Protein AF-0000000082048921 (afdb_homodimer)

Radius of gyration: 22.35 Å; Cα contacts (8 Å, |Δi|>4): 466; chains: 2; bounding box: 41×72×58 Å

Structure (mmCIF, N/CA/C/O backbone):
data_AF-0000000082048921-model_v1
#
loop_
_entity.id
_entity.type
_entity.pdbx_description
1 polymer 'TRPM SLOG domain-containing protein'
#
loop_
_atom_site.group_PDB
_atom_site.id
_atom_site.type_symbol
_atom_site.label_atom_id
_atom_site.label_alt_id
_atom_site.label_comp_id
_atom_site.label_asym_id
_atom_site.label_entity_id
_atom_site.label_seq_id
_atom_site.pdbx_PDB_ins_code
_atom_site.Cartn_x
_atom_site.Cartn_y
_atom_site.Cartn_z
_atom_site.occupancy
_atom_site.B_iso_or_equiv
_atom_site.auth_seq_id
_atom_site.auth_comp_id
_atom_site.auth_asym_id
_atom_site.auth_atom_id
_atom_site.pdbx_PDB_model_num
ATOM 1 N N . HIS A 1 1 ? -10.709 -16.475 -18.603 1 27.85 1 HIS A N 1
ATOM 2 C CA . HIS A 1 1 ? -9.6 -17.406 -18.427 1 27.85 1 HIS A CA 1
ATOM 3 C C . HIS A 1 1 ? -9.987 -18.555 -17.502 1 27.85 1 HIS A C 1
ATOM 5 O O . HIS A 1 1 ? -10.555 -18.331 -16.431 1 27.85 1 HIS A O 1
ATOM 11 N N . GLU A 1 2 ? -10.249 -19.635 -18.191 1 28.28 2 GLU A N 1
ATOM 12 C CA . GLU A 1 2 ? -10.703 -20.885 -17.588 1 28.28 2 GLU A CA 1
ATOM 13 C C . GLU A 1 2 ? -9.748 -21.347 -16.491 1 28.28 2 GLU A C 1
ATOM 15 O O . GLU A 1 2 ? -8.541 -21.456 -16.716 1 28.28 2 GLU A O 1
ATOM 20 N N . ILE A 1 3 ? -10.12 -21.179 -15.314 1 39.42 3 ILE A N 1
ATOM 21 C CA . ILE A 1 3 ? -9.433 -21.5 -14.068 1 39.42 3 ILE A CA 1
ATOM 22 C C . ILE A 1 3 ? -9.098 -22.989 -14.032 1 39.42 3 ILE A C 1
ATOM 24 O O . ILE A 1 3 ? -9.961 -23.832 -14.288 1 39.42 3 ILE A O 1
ATOM 28 N N . THR A 1 4 ? -7.774 -23.299 -14.069 1 42.35 4 THR A N 1
ATOM 29 C CA . THR A 1 4 ? -6.958 -24.507 -14.016 1 42.35 4 THR A CA 1
ATOM 30 C C . THR A 1 4 ? -7.391 -25.402 -12.859 1 42.35 4 THR A C 1
ATOM 32 O O . THR A 1 4 ? -8.05 -24.943 -11.924 1 42.35 4 THR A O 1
ATOM 35 N N . GLN A 1 5 ? -6.867 -26.465 -13.008 1 37.31 5 GLN A N 1
ATOM 36 C CA . GLN A 1 5 ? -6.815 -27.644 -12.15 1 37.31 5 GLN A CA 1
ATOM 37 C C . GLN A 1 5 ? -6.202 -27.31 -10.793 1 37.31 5 GLN A C 1
ATOM 39 O O . GLN A 1 5 ? -5.141 -26.687 -10.722 1 37.31 5 GLN A O 1
ATOM 44 N N . ILE A 1 6 ? -7.02 -27.106 -9.811 1 41.87 6 ILE A N 1
ATOM 45 C CA . ILE A 1 6 ? -6.642 -26.927 -8.413 1 41.87 6 ILE A CA 1
ATOM 46 C C . ILE A 1 6 ? -6.157 -28.255 -7.836 1 41.87 6 ILE A C 1
ATOM 48 O O . ILE A 1 6 ? -6.849 -29.271 -7.934 1 41.87 6 ILE A O 1
ATOM 52 N N . ASN A 1 7 ? -4.909 -28.553 -7.671 1 43.12 7 ASN A N 1
ATOM 53 C CA . ASN A 1 7 ? -4.452 -29.666 -6.845 1 43.12 7 ASN A CA 1
ATOM 54 C C . ASN A 1 7 ? -4.43 -29.295 -5.365 1 43.12 7 ASN A C 1
ATOM 56 O O . ASN A 1 7 ? -3.567 -28.533 -4.925 1 43.12 7 ASN A O 1
ATOM 60 N N . PRO A 1 8 ? -5.535 -29.682 -4.852 1 44.46 8 PRO A N 1
ATOM 61 C CA . PRO A 1 8 ? -5.545 -29.396 -3.415 1 44.46 8 PRO A CA 1
ATOM 62 C C . PRO A 1 8 ? -4.379 -30.05 -2.676 1 44.46 8 PRO A C 1
ATOM 64 O O . PRO A 1 8 ? -3.95 -31.148 -3.04 1 44.46 8 PRO A O 1
ATOM 67 N N . ALA A 1 9 ? -3.44 -29.393 -2.292 1 42.49 9 ALA A N 1
ATOM 68 C CA . ALA A 1 9 ? -2.405 -30.036 -1.486 1 42.49 9 ALA A CA 1
ATOM 69 C C . ALA A 1 9 ? -3.021 -30.879 -0.374 1 42.49 9 ALA A C 1
ATOM 71 O O . ALA A 1 9 ? -3.836 -30.385 0.41 1 42.49 9 ALA A O 1
ATOM 72 N N . THR A 1 10 ? -3.14 -32.276 -0.737 1 34.53 10 THR A N 1
ATOM 73 C CA . THR A 1 10 ? -3.575 -33.305 0.201 1 34.53 10 THR A CA 1
ATOM 74 C C . THR A 1 10 ? -2.725 -33.276 1.468 1 34.53 10 THR A C 1
ATOM 76 O O . THR A 1 10 ? -2.569 -34.297 2.141 1 34.53 10 THR A O 1
ATOM 79 N N . ASN A 1 11 ? -1.889 -32.457 1.701 1 34.16 11 ASN A N 1
ATOM 80 C CA . ASN A 1 11 ? -1.369 -32.853 3.005 1 34.16 11 ASN A CA 1
ATOM 81 C C . ASN A 1 11 ? -2.488 -33.01 4.031 1 34.16 11 ASN A C 1
ATOM 83 O O . ASN A 1 11 ? -3.208 -32.053 4.322 1 34.16 11 ASN A O 1
ATOM 87 N N . SER A 1 12 ? -2.867 -34.391 4.31 1 33.75 12 SER A N 1
ATOM 88 C CA . SER A 1 12 ? -3.863 -35.014 5.175 1 33.75 12 SER A CA 1
ATOM 89 C C . SER A 1 12 ? -4.104 -34.18 6.43 1 33.75 12 SER A C 1
ATOM 91 O O . SER A 1 12 ? -5.115 -34.355 7.113 1 33.75 12 SER A O 1
ATOM 93 N N . LYS A 1 13 ? -3.004 -33.854 7.157 1 33.76 13 LYS A N 1
ATOM 94 C CA . LYS A 1 13 ? -3.214 -33.722 8.596 1 33.76 13 LYS A CA 1
ATOM 95 C C . LYS A 1 13 ? -4.039 -32.48 8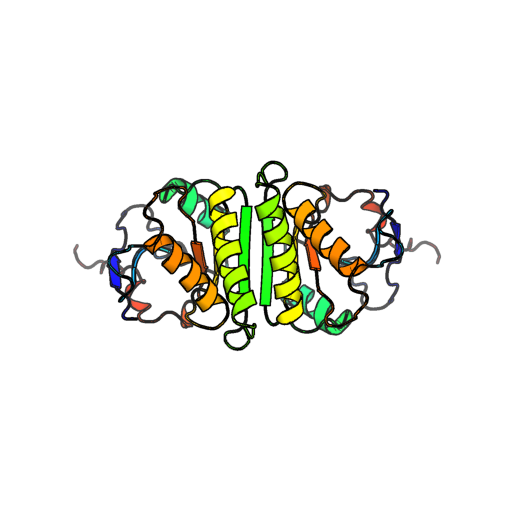.92 1 33.76 13 LYS A C 1
ATOM 97 O O . LYS A 1 13 ? -4.679 -32.41 9.971 1 33.76 13 LYS A O 1
ATOM 102 N N . HIS A 1 14 ? -3.495 -31.421 8.642 1 30.51 14 HIS A N 1
ATOM 103 C CA . HIS A 1 14 ? -4.049 -30.299 9.392 1 30.51 14 HIS A CA 1
ATOM 104 C C . HIS A 1 14 ? -5.256 -29.701 8.677 1 30.51 14 HIS A C 1
ATOM 106 O O . HIS A 1 14 ? -5.165 -28.615 8.101 1 30.51 14 HIS A O 1
ATOM 112 N N . ILE A 1 15 ? -6.057 -30.594 7.925 1 33.74 15 ILE A N 1
ATOM 113 C CA . ILE A 1 15 ? -7.238 -30.019 7.291 1 33.74 15 ILE A CA 1
ATOM 114 C C . ILE A 1 15 ? -8.23 -29.568 8.362 1 33.74 15 ILE A C 1
ATOM 116 O O . ILE A 1 15 ? -8.978 -30.383 8.906 1 33.74 15 ILE A O 1
ATOM 120 N N . GLN A 1 16 ? -7.799 -29.055 9.416 1 31.81 16 GLN A N 1
ATOM 121 C CA . GLN A 1 16 ? -8.946 -28.701 10.246 1 31.81 16 GLN A CA 1
ATOM 122 C C . GLN A 1 16 ? -9.967 -27.888 9.455 1 31.81 16 GLN A C 1
ATOM 124 O O . GLN A 1 16 ? -9.597 -27.034 8.646 1 31.81 16 GLN A O 1
ATOM 129 N N . GLU A 1 17 ? -11.208 -28.166 9.36 1 36.01 17 GLU A N 1
ATOM 130 C CA . GLU A 1 17 ? -12.441 -27.577 8.848 1 36.01 17 GLU A CA 1
ATOM 131 C C . GLU A 1 17 ? -12.418 -26.056 8.97 1 36.01 17 GLU A C 1
ATOM 133 O O . GLU A 1 17 ? -13.446 -25.398 8.795 1 36.01 17 GLU A O 1
ATOM 138 N N . MET A 1 18 ? -11.293 -25.331 9.174 1 39.75 18 MET A N 1
ATOM 139 C CA . MET A 1 18 ? -11.498 -23.926 9.515 1 39.75 18 MET A CA 1
ATOM 140 C C . MET A 1 18 ? -11.972 -23.135 8.3 1 39.75 18 MET A C 1
ATOM 142 O O . MET A 1 18 ? -11.687 -23.509 7.161 1 39.75 18 MET A O 1
ATOM 146 N N . PRO A 1 19 ? -12.957 -22.178 8.295 1 43.06 19 PRO A N 1
ATOM 147 C CA . PRO A 1 19 ? -13.466 -21.36 7.192 1 43.06 19 PRO A CA 1
ATOM 148 C C . PRO A 1 19 ? -12.401 -21.059 6.141 1 43.06 19 PRO A C 1
ATOM 150 O O . PRO A 1 19 ? -12.668 -20.339 5.175 1 43.06 19 PRO A O 1
ATOM 153 N N . THR A 1 20 ? -11.171 -21.021 6.536 1 50.04 20 THR A N 1
ATOM 154 C CA . THR A 1 20 ? -10.13 -20.845 5.53 1 50.04 20 THR A CA 1
ATOM 155 C C . THR A 1 20 ? -9.994 -22.097 4.667 1 50.04 20 THR A C 1
ATOM 157 O O . THR A 1 20 ? -9.023 -22.241 3.922 1 50.04 20 THR A O 1
ATOM 160 N N . ASP A 1 21 ? -10.721 -23.047 4.547 1 55.12 21 ASP A N 1
ATOM 161 C CA . ASP A 1 21 ? -10.333 -24.449 4.673 1 55.12 21 ASP A CA 1
ATOM 162 C C . ASP A 1 21 ? -9.516 -24.903 3.466 1 55.12 21 ASP A C 1
ATOM 164 O O . ASP A 1 21 ? -9.131 -26.07 3.374 1 55.12 21 ASP A O 1
ATOM 168 N N . ALA A 1 22 ? -9.296 -23.999 2.617 1 74.26 22 ALA A N 1
ATOM 169 C CA . ALA A 1 22 ? -8.603 -24.717 1.55 1 74.26 22 ALA A CA 1
ATOM 170 C C . ALA A 1 22 ? -7.426 -23.905 1.017 1 74.26 22 ALA A C 1
ATOM 172 O O . ALA A 1 22 ? -7.506 -22.679 0.913 1 74.26 22 ALA A O 1
ATOM 173 N N . PHE A 1 23 ? -6.243 -24.56 1.182 1 79.59 23 PHE A N 1
ATOM 174 C CA . PHE A 1 23 ? -5.098 -23.96 0.508 1 79.59 23 PHE A CA 1
ATOM 175 C C . PHE A 1 23 ? -4.371 -24.991 -0.346 1 79.59 23 PHE A C 1
ATOM 177 O O . PHE A 1 23 ? -4.532 -26.197 -0.145 1 79.59 23 PHE A O 1
ATOM 184 N N . GLY A 1 24 ? -3.65 -24.512 -1.446 1 83.78 24 GLY A N 1
ATOM 185 C CA . GLY A 1 24 ? -2.947 -25.405 -2.354 1 83.78 24 GLY A CA 1
ATOM 186 C C . GLY A 1 24 ? -2.382 -24.696 -3.57 1 83.78 24 GLY A C 1
ATOM 187 O O . GLY A 1 24 ? -1.997 -23.527 -3.491 1 83.78 24 GLY A O 1
ATOM 188 N N . ASP A 1 25 ? -2.2 -25.536 -4.601 1 83.65 25 ASP A N 1
ATOM 189 C CA . ASP A 1 25 ? -1.666 -25.042 -5.867 1 83.65 25 ASP A CA 1
ATOM 190 C C . ASP A 1 25 ? -2.788 -24.754 -6.861 1 83.65 25 ASP A C 1
ATOM 192 O O . ASP A 1 25 ? -3.781 -25.483 -6.913 1 83.65 25 ASP A O 1
ATOM 196 N N . ILE A 1 26 ? -2.541 -23.592 -7.589 1 82.25 26 ILE A N 1
ATOM 197 C CA . ILE A 1 26 ? -3.532 -23.227 -8.596 1 82.25 26 ILE A CA 1
ATOM 198 C C .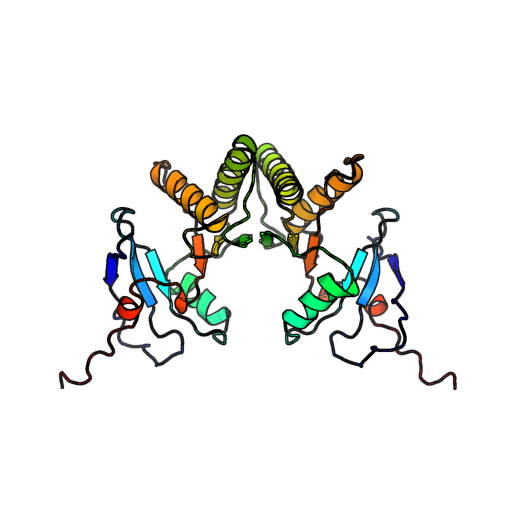 ILE A 1 26 ? -2.829 -22.85 -9.898 1 82.25 26 ILE A C 1
ATOM 200 O O . ILE A 1 26 ? -1.748 -22.256 -9.879 1 82.25 26 ILE A O 1
ATOM 204 N N . SER A 1 27 ? -3.37 -23.334 -10.929 1 82.45 27 SER A N 1
ATOM 205 C CA . SER A 1 27 ? -2.912 -22.967 -12.265 1 82.45 27 SER A CA 1
ATOM 206 C C . SER A 1 27 ? -4.002 -22.237 -13.042 1 82.45 27 SER A C 1
ATOM 208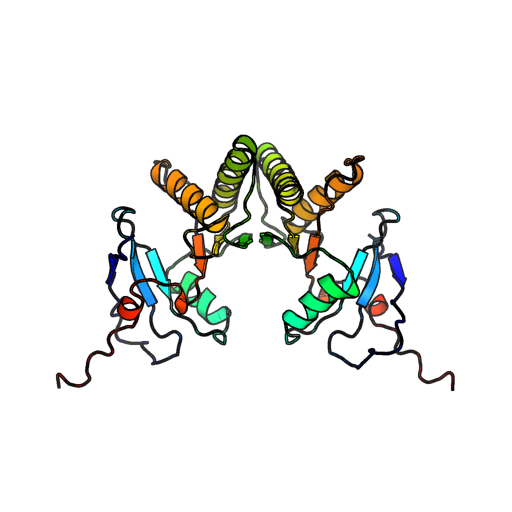 O O . SER A 1 27 ? -5.159 -22.662 -13.047 1 82.45 27 SER A O 1
ATOM 210 N N . PHE A 1 28 ? -3.615 -21.049 -13.51 1 75.25 28 PHE A N 1
ATOM 211 C CA . PHE A 1 28 ? -4.566 -20.274 -14.298 1 75.25 28 PHE A CA 1
ATOM 212 C C . PHE A 1 28 ? -4.439 -20.607 -15.78 1 75.25 28 PHE A C 1
ATOM 214 O O . PHE A 1 28 ? -3.328 -20.724 -16.302 1 75.25 28 PHE A O 1
ATOM 221 N N . ALA A 1 29 ? -5.623 -20.795 -16.235 1 69.16 29 ALA A N 1
ATOM 222 C CA . ALA A 1 29 ? -5.661 -21.113 -17.661 1 69.16 29 ALA A CA 1
ATOM 223 C C . ALA A 1 29 ? -5.079 -19.973 -18.492 1 69.16 29 ALA A C 1
ATOM 225 O O . ALA A 1 29 ? -5.347 -18.8 -18.223 1 69.16 29 ALA A O 1
ATOM 226 N N . GLY A 1 30 ? -4.196 -20.296 -19.287 1 61.99 30 GLY A N 1
ATOM 227 C CA . GLY A 1 30 ? -3.691 -19.316 -20.235 1 61.99 30 GLY A CA 1
ATOM 228 C C . GLY A 1 30 ? -2.381 -18.686 -19.8 1 61.99 30 GLY A C 1
ATOM 229 O O . GLY A 1 30 ? -1.782 -17.909 -20.546 1 61.99 30 GLY A O 1
ATOM 230 N N . LEU A 1 31 ? -2.13 -18.869 -18.573 1 64.79 31 LEU A N 1
ATOM 231 C CA . LEU A 1 31 ? -0.902 -18.238 -18.102 1 64.79 31 LEU A CA 1
ATOM 232 C C . LEU A 1 31 ? 0.251 -19.235 -18.092 1 64.79 31 LEU A C 1
ATOM 234 O O . LEU A 1 31 ? 1.282 -18.992 -17.46 1 64.79 31 LEU A O 1
ATOM 238 N N . GLY A 1 32 ? 0.043 -20.192 -18.859 1 60.31 32 GLY A N 1
ATOM 239 C CA . GLY A 1 32 ? 1.129 -21.157 -18.916 1 60.31 32 GLY A CA 1
ATOM 240 C C . GLY A 1 32 ? 1.159 -22.093 -17.723 1 60.31 32 GLY A C 1
ATOM 241 O O . GLY A 1 32 ? 0.19 -22.172 -16.965 1 60.31 32 GLY A O 1
ATOM 242 N N . PRO A 1 33 ? 2.247 -22.776 -17.539 1 65.13 33 PRO A N 1
ATOM 243 C CA . PRO A 1 33 ? 2.352 -23.85 -16.548 1 65.13 33 PRO A CA 1
ATOM 244 C C . PRO A 1 33 ? 2.645 -23.329 -15.143 1 65.13 33 PRO A C 1
ATOM 246 O O . PRO A 1 33 ? 2.807 -24.119 -14.209 1 65.13 33 PRO A O 1
ATOM 249 N N . LYS A 1 34 ? 2.577 -22.024 -15.034 1 74.91 34 LYS A N 1
ATOM 250 C CA . LYS A 1 34 ? 2.988 -21.529 -13.723 1 74.91 34 LYS A CA 1
ATOM 251 C C . LYS A 1 34 ? 1.912 -21.795 -12.673 1 74.91 34 LYS A C 1
ATOM 253 O O . LYS A 1 34 ? 0.733 -21.518 -12.901 1 74.91 34 LYS A O 1
ATOM 258 N N . VAL A 1 35 ? 2.401 -22.406 -11.609 1 83.05 35 VAL A N 1
ATOM 259 C CA . VAL A 1 35 ? 1.527 -22.777 -10.501 1 83.05 35 VAL A CA 1
ATOM 260 C C . VAL A 1 35 ? 1.649 -21.748 -9.379 1 83.05 35 VAL A C 1
ATOM 262 O O . VAL A 1 35 ? 2.753 -21.311 -9.047 1 83.05 35 VAL A O 1
ATOM 265 N N . ALA A 1 36 ? 0.491 -21.315 -8.914 1 87.09 36 ALA A N 1
ATOM 266 C CA . ALA A 1 36 ? 0.444 -20.371 -7.8 1 87.09 36 ALA A CA 1
ATOM 267 C C . ALA A 1 36 ? -0.149 -21.022 -6.554 1 87.09 36 ALA A C 1
ATOM 269 O O . ALA A 1 36 ? -0.765 -22.087 -6.636 1 87.09 36 ALA A O 1
ATOM 270 N N . LYS A 1 37 ? 0.181 -20.457 -5.39 1 89.76 37 LYS A N 1
ATOM 271 C CA . LYS A 1 37 ? -0.41 -20.885 -4.125 1 89.76 37 LYS A CA 1
ATOM 272 C C . LYS A 1 37 ? -1.691 -20.111 -3.827 1 89.76 37 LYS A C 1
ATOM 274 O O . LYS A 1 37 ? -1.784 -18.918 -4.123 1 89.76 37 LYS A O 1
ATOM 279 N N . TYR A 1 38 ? -2.693 -20.789 -3.326 1 88.8 38 TYR A N 1
ATOM 280 C CA . TYR A 1 38 ? -3.911 -20.097 -2.917 1 88.8 38 TYR A CA 1
ATOM 281 C C . TYR A 1 38 ? -4.349 -20.542 -1.526 1 88.8 38 TYR A C 1
ATOM 283 O O . TYR A 1 38 ? -4.005 -21.64 -1.082 1 88.8 38 TYR A O 1
ATOM 291 N N . VAL A 1 39 ? -5.025 -19.683 -0.838 1 90.18 39 VAL A N 1
ATOM 292 C CA . VAL A 1 39 ? -5.656 -19.981 0.444 1 90.18 39 VAL A CA 1
ATOM 293 C C . VAL A 1 39 ? -6.998 -19.258 0.54 1 90.18 39 VAL A C 1
ATOM 295 O O . VAL A 1 39 ? -7.124 -18.11 0.107 1 90.18 39 VAL A O 1
ATOM 298 N N . ARG A 1 40 ? -8.065 -19.963 0.897 1 88.09 40 ARG A N 1
ATOM 299 C CA . ARG A 1 40 ? -9.356 -19.376 1.237 1 88.09 40 ARG A CA 1
ATOM 300 C C . ARG A 1 40 ? -9.424 -19.022 2.719 1 88.09 40 ARG A C 1
ATOM 302 O O . ARG A 1 40 ? -9.167 -19.87 3.577 1 88.09 40 ARG A O 1
ATOM 309 N N . VAL A 1 41 ? -9.678 -17.748 2.978 1 87.97 41 VAL A N 1
ATOM 310 C CA . VAL A 1 41 ? -9.665 -17.295 4.365 1 87.97 41 VAL A CA 1
ATOM 311 C C . VAL A 1 41 ? -10.981 -16.59 4.691 1 87.97 41 VAL A C 1
ATOM 313 O O . VAL A 1 41 ? -11.603 -15.988 3.813 1 87.97 41 VAL A O 1
ATOM 316 N N . SER A 1 42 ? -11.337 -16.729 5.911 1 83.54 42 SER A N 1
ATOM 317 C CA . SER A 1 42 ? -12.452 -15.918 6.387 1 83.54 42 SER A CA 1
ATOM 318 C C . SER A 1 42 ? -11.993 -14.515 6.768 1 83.54 42 SER A C 1
ATOM 320 O O . SER A 1 42 ? -10.804 -14.287 7.001 1 83.54 42 SER A O 1
ATOM 322 N N . ALA A 1 43 ? -12.929 -13.61 6.839 1 80.59 43 ALA A N 1
ATOM 323 C CA . ALA A 1 43 ? -12.629 -12.223 7.186 1 80.59 43 ALA A CA 1
ATOM 324 C C . ALA A 1 43 ? -12.073 -12.119 8.603 1 80.59 43 ALA A C 1
ATOM 326 O O . ALA A 1 43 ? -11.35 -11.173 8.925 1 80.59 43 ALA A O 1
ATOM 327 N N . ASP A 1 44 ? -12.341 -13.123 9.369 1 79.65 44 ASP A N 1
ATOM 328 C CA . ASP A 1 44 ? -11.94 -13.061 10.772 1 79.65 44 ASP A CA 1
ATOM 329 C C . ASP A 1 44 ? -10.64 -13.828 11.006 1 79.65 44 ASP A C 1
ATOM 331 O O . ASP A 1 44 ? -10.148 -13.896 12.134 1 79.65 44 ASP A O 1
ATOM 335 N N . THR A 1 45 ? -10.167 -14.413 9.962 1 85.75 45 THR A N 1
ATOM 336 C CA . THR A 1 45 ? -8.895 -15.11 10.117 1 85.75 45 THR A CA 1
ATOM 337 C C . THR A 1 45 ? -7.797 -14.142 10.548 1 85.75 45 THR A C 1
ATOM 339 O O . THR A 1 45 ? -7.577 -13.117 9.901 1 85.75 45 THR A O 1
ATOM 342 N N . PRO A 1 46 ? -7.076 -14.476 11.682 1 86.34 46 PRO A N 1
ATOM 343 C CA . PRO A 1 46 ? -5.989 -13.591 12.107 1 86.34 46 PRO A CA 1
ATOM 344 C C . PRO A 1 46 ? -4.874 -13.486 11.069 1 86.34 46 PRO A C 1
ATOM 346 O O . PRO A 1 46 ? -4.483 -14.492 10.473 1 86.34 46 PRO A O 1
ATOM 349 N N . PRO A 1 47 ? -4.351 -12.345 10.891 1 88.36 47 PRO A N 1
ATOM 350 C CA . PRO A 1 47 ? -3.28 -12.149 9.911 1 88.36 47 PRO A CA 1
ATOM 351 C C . PRO A 1 47 ? -2.041 -12.987 10.215 1 88.36 47 PRO A C 1
ATOM 353 O O . PRO A 1 47 ? -1.323 -13.391 9.296 1 88.36 47 PRO A O 1
ATOM 356 N N . CYS A 1 48 ? -1.78 -13.274 11.498 1 92.1 48 CYS A N 1
ATOM 357 C CA . CYS A 1 48 ? -0.608 -14.053 11.882 1 92.1 48 CYS A CA 1
ATOM 358 C C . CYS A 1 48 ? -0.667 -15.455 11.287 1 92.1 48 CYS A C 1
ATOM 360 O O . CYS A 1 48 ? 0.365 -16.032 10.942 1 92.1 48 CYS A O 1
ATOM 362 N N . VAL A 1 49 ? -1.871 -15.979 11.204 1 90.98 49 VAL A N 1
ATOM 363 C CA . VAL A 1 49 ? -2.049 -17.312 10.637 1 90.98 49 VAL A CA 1
ATOM 364 C C . VAL A 1 49 ? -1.701 -17.291 9.15 1 90.98 49 VAL A C 1
ATOM 366 O O . VAL A 1 49 ? -1.029 -18.198 8.651 1 90.98 49 VAL A O 1
ATOM 369 N N . ILE A 1 50 ? -2.145 -16.261 8.427 1 92.81 50 ILE A N 1
ATOM 370 C CA . ILE A 1 50 ? -1.882 -16.117 6.999 1 92.81 50 ILE A CA 1
ATOM 371 C C . ILE A 1 50 ? -0.386 -15.916 6.768 1 92.81 50 ILE A C 1
ATOM 373 O O . ILE A 1 50 ? 0.197 -16.526 5.868 1 92.81 50 ILE A O 1
ATOM 377 N N . TYR A 1 51 ? 0.222 -15.175 7.638 1 92.85 51 TYR A N 1
ATOM 378 C CA . TYR A 1 51 ? 1.647 -14.881 7.547 1 92.85 51 TYR A CA 1
ATOM 379 C C . TYR A 1 51 ? 2.479 -16.141 7.757 1 92.85 51 TYR A C 1
ATOM 381 O O . TYR A 1 51 ? 3.436 -16.39 7.02 1 92.85 51 TYR A O 1
ATOM 389 N N . GLN A 1 52 ? 2.102 -16.951 8.755 1 94.06 52 GLN A N 1
ATOM 390 C CA . GLN A 1 52 ? 2.821 -18.185 9.052 1 94.06 52 GLN A CA 1
ATOM 391 C C . GLN A 1 52 ? 2.678 -19.192 7.914 1 94.06 52 GLN A C 1
ATOM 393 O O . GLN A 1 52 ? 3.635 -19.891 7.573 1 94.06 52 GLN A O 1
ATOM 398 N N . LEU A 1 53 ? 1.514 -19.236 7.348 1 92.39 53 LEU A N 1
ATOM 399 C CA . LEU A 1 53 ? 1.308 -20.115 6.202 1 92.39 53 LEU A CA 1
ATOM 400 C C . LEU A 1 53 ? 2.241 -19.74 5.055 1 92.39 53 LEU A C 1
ATOM 402 O O . LEU A 1 53 ? 2.891 -20.609 4.469 1 92.39 53 LEU A O 1
ATOM 406 N N . MET A 1 54 ? 2.375 -18.489 4.803 1 94.5 54 MET A N 1
ATOM 407 C CA . MET A 1 54 ? 3.154 -18.016 3.663 1 94.5 54 MET A CA 1
ATOM 408 C C . MET A 1 54 ? 4.649 -18.18 3.92 1 94.5 54 MET A C 1
ATOM 410 O O . MET A 1 54 ? 5.391 -18.611 3.035 1 94.5 54 MET A O 1
ATOM 414 N N . THR A 1 55 ? 5.094 -17.9 5.169 1 95.75 55 THR A N 1
ATOM 415 C CA . THR A 1 55 ? 6.527 -17.881 5.44 1 95.75 55 THR A CA 1
ATOM 416 C C . THR A 1 55 ? 7.015 -19.262 5.868 1 95.75 55 THR A C 1
ATOM 418 O O . THR A 1 55 ? 8.084 -19.708 5.447 1 95.75 55 THR A O 1
ATOM 421 N N . GLN A 1 56 ? 6.304 -19.933 6.673 1 94.54 56 GLN A N 1
ATOM 422 C CA . GLN A 1 56 ? 6.775 -21.198 7.228 1 94.54 56 GLN A CA 1
ATOM 423 C C . GLN A 1 56 ? 6.342 -22.375 6.359 1 94.54 56 GLN A C 1
ATOM 425 O O . GLN A 1 56 ? 7.118 -23.306 6.134 1 94.54 56 GLN A O 1
ATOM 430 N N . HIS A 1 57 ? 5.139 -22.337 5.86 1 90.67 57 HIS A N 1
ATOM 431 C CA . HIS A 1 57 ? 4.643 -23.483 5.107 1 90.67 57 HIS A CA 1
ATOM 432 C C . HIS A 1 57 ? 5.008 -23.371 3.63 1 90.67 57 HIS A C 1
ATOM 434 O O . HIS A 1 57 ? 5.406 -24.359 3.009 1 90.67 57 HIS A O 1
ATOM 440 N N . TRP A 1 58 ? 4.849 -22.183 3.023 1 92.75 58 TRP A N 1
ATOM 441 C CA . TRP A 1 58 ? 5.175 -22.014 1.611 1 92.75 58 TRP A CA 1
ATOM 442 C C . TRP A 1 58 ? 6.637 -21.619 1.433 1 92.75 58 TRP A C 1
ATOM 444 O O . TRP A 1 58 ? 7.143 -21.578 0.309 1 92.75 58 TRP A O 1
ATOM 454 N N . GLY A 1 59 ? 7.287 -21.172 2.523 1 93.83 59 GLY A N 1
ATOM 455 C CA . GLY A 1 59 ? 8.722 -20.937 2.479 1 93.83 59 GLY A CA 1
ATOM 456 C C . GLY A 1 59 ? 9.088 -19.598 1.867 1 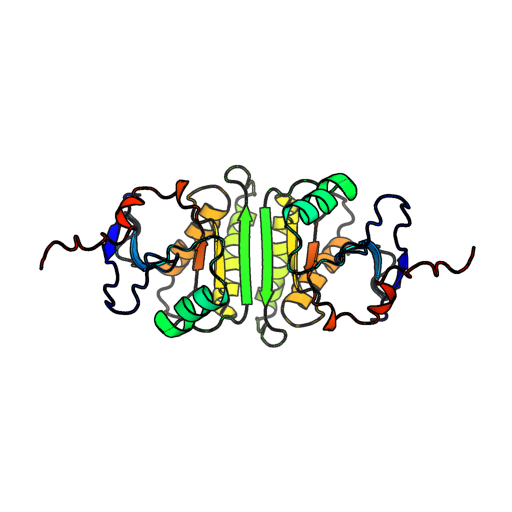93.83 59 GLY A C 1
ATOM 457 O O . GLY A 1 59 ? 10.193 -19.429 1.346 1 93.83 59 GLY A O 1
ATOM 458 N N . LEU A 1 60 ? 8.183 -18.716 1.927 1 93.21 60 LEU A N 1
ATOM 459 C CA . LEU A 1 60 ? 8.5 -17.391 1.405 1 93.21 60 LEU A CA 1
ATOM 460 C C . LEU A 1 60 ? 9.384 -16.62 2.38 1 93.21 60 LEU A C 1
ATOM 462 O O . LEU A 1 60 ? 9.203 -16.714 3.596 1 93.21 60 LEU A O 1
ATOM 466 N N . ASP A 1 61 ? 10.286 -15.861 1.859 1 91.93 61 ASP A N 1
ATOM 467 C CA . ASP A 1 61 ? 11.111 -14.995 2.696 1 91.93 61 ASP A CA 1
ATOM 468 C C . ASP A 1 61 ? 10.28 -13.872 3.312 1 91.93 61 ASP A C 1
ATOM 470 O O . ASP A 1 61 ? 9.369 -13.344 2.672 1 91.93 61 ASP A O 1
ATOM 474 N N . VAL A 1 62 ? 10.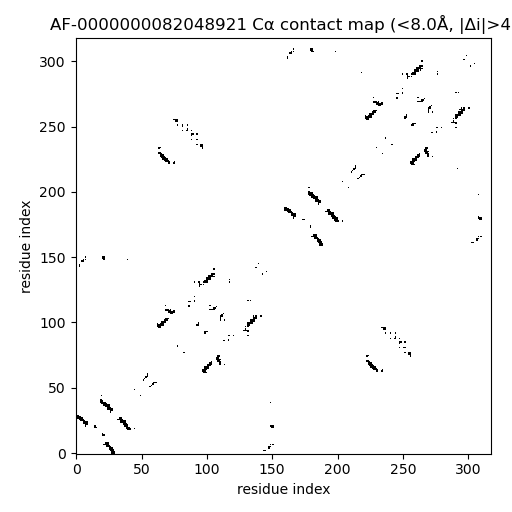676 -13.562 4.46 1 91.91 62 VAL A N 1
ATOM 475 C CA . VAL A 1 62 ? 10.057 -12.424 5.133 1 91.91 62 VAL A CA 1
ATOM 476 C C . VAL A 1 62 ? 10.297 -11.152 4.324 1 91.91 62 VAL A C 1
ATOM 478 O O . VAL A 1 62 ? 11.432 -10.856 3.941 1 91.91 62 VAL A O 1
ATOM 481 N N . PRO A 1 63 ? 9.19 -10.484 4.054 1 91.76 63 PRO A N 1
ATOM 482 C CA . PRO A 1 63 ? 9.36 -9.278 3.24 1 91.76 63 PRO A CA 1
ATOM 483 C C . PRO A 1 63 ? 10.029 -8.139 4.006 1 91.76 63 PRO A C 1
ATOM 485 O O . PRO A 1 63 ? 9.763 -7.95 5.196 1 91.76 63 PRO A O 1
ATOM 488 N N . ASN A 1 64 ? 10.936 -7.363 3.26 1 88.59 64 ASN A N 1
ATOM 489 C CA . ASN A 1 64 ? 11.523 -6.146 3.811 1 88.59 64 ASN A CA 1
ATOM 490 C C . ASN A 1 64 ? 10.559 -4.967 3.719 1 88.59 64 ASN A C 1
ATOM 492 O O . ASN A 1 64 ? 10.648 -4.024 4.507 1 88.59 64 ASN A O 1
ATOM 496 N N . LEU A 1 65 ? 9.615 -5.216 2.702 1 89.99 65 LEU A N 1
ATOM 497 C CA . LEU A 1 65 ? 8.688 -4.14 2.366 1 89.99 65 LEU A CA 1
ATOM 498 C C . LEU A 1 65 ? 7.385 -4.701 1.807 1 89.99 65 LEU A C 1
ATOM 500 O O . LEU A 1 65 ? 7.364 -5.805 1.258 1 89.99 65 LEU A O 1
ATOM 504 N N . LEU A 1 66 ? 6.319 -3.961 2.076 1 94.21 66 LEU A N 1
ATOM 505 C CA . LEU A 1 66 ? 5.034 -4.278 1.463 1 94.21 66 LEU A CA 1
ATOM 506 C C . LEU A 1 66 ? 4.55 -3.127 0.587 1 94.21 66 LEU A C 1
ATOM 508 O O . LEU A 1 66 ? 4.473 -1.984 1.044 1 94.21 66 LEU A O 1
ATOM 512 N N . ILE A 1 67 ? 4.23 -3.386 -0.624 1 94.93 67 ILE A N 1
ATOM 513 C CA . ILE A 1 67 ? 3.595 -2.442 -1.538 1 94.93 67 ILE A CA 1
ATOM 514 C C . ILE A 1 67 ? 2.216 -2.961 -1.939 1 94.93 67 ILE A C 1
ATOM 516 O O . ILE A 1 67 ? 2.1 -4.02 -2.56 1 94.93 67 ILE A O 1
ATOM 520 N N . SER A 1 68 ? 1.176 -2.285 -1.57 1 96.24 68 SER A N 1
ATOM 521 C CA . SER A 1 68 ? -0.187 -2.683 -1.908 1 96.24 68 SER A CA 1
ATOM 522 C C . SER A 1 68 ? -0.826 -1.695 -2.878 1 96.24 68 SER A C 1
ATOM 524 O O . SER A 1 68 ? -0.794 -0.484 -2.65 1 96.24 68 SER A O 1
ATOM 526 N N . VAL A 1 69 ? -1.304 -2.113 -3.956 1 94.19 69 VAL A N 1
ATOM 527 C CA . VAL A 1 69 ? -2.024 -1.311 -4.94 1 94.19 69 VAL A CA 1
ATOM 528 C C . VAL A 1 69 ? -3.427 -1.878 -5.142 1 94.19 69 VAL A C 1
ATOM 530 O O . VAL A 1 69 ? -3.585 -3.02 -5.578 1 94.19 69 VAL A O 1
ATOM 533 N N . THR A 1 70 ? -4.434 -1.125 -4.745 1 91.1 70 THR A N 1
ATOM 534 C CA . THR A 1 70 ? -5.819 -1.558 -4.895 1 91.1 70 THR A CA 1
ATOM 535 C C . THR A 1 70 ? -6.697 -0.405 -5.373 1 91.1 70 THR A C 1
ATOM 537 O O . THR A 1 70 ? -6.456 0.752 -5.024 1 91.1 70 THR A O 1
ATOM 540 N N . GLY A 1 71 ? -7.668 -0.711 -6.215 1 84.3 71 GLY A N 1
ATOM 541 C CA . GLY A 1 71 ? -8.582 0.3 -6.722 1 84.3 71 GLY A CA 1
ATOM 542 C C . GLY A 1 71 ? -9.752 -0.284 -7.491 1 84.3 71 GLY A C 1
ATOM 543 O O . GLY A 1 71 ? -9.872 -1.505 -7.614 1 84.3 71 GLY A O 1
ATOM 544 N N . GLY A 1 72 ? -10.669 0.765 -7.779 1 70.07 72 GLY A N 1
ATOM 545 C CA . GLY A 1 72 ? -11.82 0.348 -8.564 1 70.07 72 GLY A CA 1
ATOM 546 C C . GLY A 1 72 ? -11.462 -0.05 -9.983 1 70.07 72 GLY A C 1
ATOM 547 O O . GLY A 1 72 ? -10.36 0.24 -10.455 1 70.07 72 GLY A O 1
ATOM 548 N N . ALA A 1 73 ? -12.154 -0.925 -10.686 1 60.95 73 ALA A N 1
ATOM 549 C CA . ALA A 1 73 ? -12.048 -1.49 -12.029 1 60.95 73 ALA A CA 1
ATOM 550 C C . ALA A 1 73 ? -12.02 -0.39 -13.086 1 60.95 73 ALA A C 1
ATOM 552 O O . ALA A 1 73 ? -11.394 -0.545 -14.137 1 60.95 73 ALA A O 1
ATOM 553 N N . LYS A 1 74 ? -12.628 0.685 -12.793 1 60.26 74 LYS A N 1
ATOM 554 C CA . LYS A 1 74 ? -12.954 1.546 -13.926 1 60.26 74 LYS A CA 1
ATOM 555 C C . LYS A 1 74 ? -11.953 2.69 -14.054 1 60.26 74 LYS A C 1
ATOM 557 O O . LYS A 1 74 ? -11.694 3.175 -15.158 1 60.26 74 LYS A O 1
ATOM 562 N N . ASN A 1 75 ? -11.277 2.874 -13.005 1 61.2 75 ASN A N 1
ATOM 563 C CA . ASN A 1 75 ? -10.754 4.221 -13.202 1 61.2 75 ASN A CA 1
ATOM 564 C C . ASN A 1 75 ? -9.235 4.259 -13.063 1 61.2 75 ASN A C 1
ATOM 566 O O . ASN A 1 75 ? -8.684 5.189 -12.472 1 61.2 75 ASN A O 1
ATOM 570 N N . PHE A 1 76 ? -8.591 3.386 -13.798 1 76.07 76 PHE A N 1
ATOM 571 C CA . PHE A 1 76 ? -7.155 3.626 -13.879 1 76.07 76 PHE A CA 1
ATOM 572 C C . PHE A 1 76 ? -6.791 4.293 -15.2 1 76.07 76 PHE A C 1
ATOM 574 O O . PHE A 1 76 ? -6.409 3.618 -16.158 1 76.07 76 PHE A O 1
ATOM 581 N N . ASN A 1 77 ? -7.003 5.57 -15.301 1 77.56 77 ASN A N 1
ATOM 582 C CA . ASN A 1 77 ? -6.708 6.343 -16.503 1 77.56 77 ASN A CA 1
ATOM 583 C C . ASN A 1 77 ? -5.369 7.066 -16.388 1 77.56 77 ASN A C 1
ATOM 585 O O . ASN A 1 77 ? -5.195 7.927 -15.523 1 77.56 77 ASN A O 1
ATOM 589 N N . MET A 1 78 ? -4.342 6.501 -17.104 1 82.43 78 MET A N 1
ATOM 590 C CA . MET A 1 78 ? -3.013 7.104 -17.143 1 82.43 78 MET A CA 1
ATOM 591 C C . MET A 1 78 ? -2.453 7.095 -18.561 1 82.43 78 MET A C 1
ATOM 593 O O . MET A 1 78 ? -2.73 6.178 -19.337 1 82.43 78 MET A O 1
ATOM 597 N N . MET A 1 79 ? -1.704 8.173 -18.804 1 88.98 79 MET A N 1
ATOM 598 C CA . MET A 1 79 ? -0.981 8.178 -20.073 1 88.98 79 MET A CA 1
ATOM 599 C C . MET A 1 79 ? -0.074 6.958 -20.187 1 88.98 79 MET A C 1
ATOM 601 O O . MET A 1 79 ? 0.536 6.538 -19.203 1 88.98 79 MET A O 1
ATOM 605 N N . PRO A 1 80 ? 0.07 6.432 -21.441 1 89.71 80 PRO A N 1
ATOM 606 C CA . PRO A 1 80 ? 0.828 5.198 -21.659 1 89.71 80 PRO A CA 1
ATOM 607 C C . PRO A 1 80 ? 2.25 5.274 -21.106 1 89.71 80 PRO A C 1
ATOM 609 O O . PRO A 1 80 ? 2.733 4.313 -20.502 1 89.71 80 PRO A O 1
ATOM 612 N N . ARG A 1 81 ? 2.849 6.41 -21.181 1 89.6 81 ARG A N 1
ATOM 613 C CA . ARG A 1 81 ? 4.222 6.548 -20.707 1 89.6 81 ARG A CA 1
ATOM 614 C C . ARG A 1 81 ? 4.298 6.385 -19.193 1 89.6 81 ARG A C 1
ATOM 616 O O . ARG A 1 81 ? 5.153 5.658 -18.684 1 89.6 81 ARG A O 1
ATOM 623 N N . LEU A 1 82 ? 3.391 7.029 -18.5 1 88.22 82 LEU A N 1
ATOM 624 C CA . LEU A 1 82 ? 3.373 6.945 -17.044 1 88.22 82 LEU A CA 1
ATOM 625 C C . LEU A 1 82 ? 2.989 5.542 -16.586 1 88.22 82 LEU A C 1
ATOM 627 O O . LEU A 1 82 ? 3.5 5.053 -15.576 1 88.22 82 LEU A O 1
ATOM 631 N N . LYS A 1 83 ? 2.061 4.957 -17.344 1 87.83 83 LYS A N 1
ATOM 632 C CA . LYS A 1 83 ? 1.665 3.583 -17.05 1 87.83 83 LYS A CA 1
ATOM 633 C C . LYS A 1 83 ? 2.864 2.64 -17.108 1 87.83 83 LYS A C 1
ATOM 635 O O . LYS A 1 83 ? 3.063 1.825 -16.205 1 87.83 83 LYS A O 1
ATOM 640 N N . ASN A 1 84 ? 3.734 2.856 -18.082 1 89.43 84 ASN A N 1
ATOM 641 C CA . ASN A 1 84 ? 4.914 2.016 -18.258 1 89.43 84 ASN A CA 1
ATOM 642 C C . ASN A 1 84 ? 5.947 2.264 -17.163 1 89.43 84 ASN A C 1
ATOM 644 O O . ASN A 1 84 ? 6.58 1.325 -16.677 1 89.43 84 ASN A O 1
ATOM 648 N N . ILE A 1 85 ? 6.086 3.474 -16.83 1 87.35 85 ILE A N 1
ATOM 649 C CA . ILE A 1 85 ? 7.022 3.836 -15.772 1 87.35 85 ILE A CA 1
ATOM 650 C C . ILE A 1 85 ? 6.57 3.218 -14.45 1 87.35 85 ILE A C 1
ATOM 652 O O . ILE A 1 85 ? 7.389 2.702 -13.687 1 87.35 85 ILE A O 1
ATOM 656 N N . PHE A 1 86 ? 5.322 3.267 -14.25 1 87.25 86 PHE A N 1
ATOM 657 C CA . PHE A 1 86 ? 4.789 2.718 -13.009 1 87.25 86 PHE A CA 1
ATOM 658 C C . PHE A 1 86 ? 4.974 1.206 -12.962 1 87.25 86 PHE A C 1
ATOM 660 O O . PHE A 1 86 ? 5.43 0.662 -11.953 1 87.25 86 PHE A O 1
ATOM 667 N N . ARG A 1 87 ? 4.642 0.594 -14.003 1 90.45 87 ARG A N 1
ATOM 668 C CA . ARG A 1 87 ? 4.767 -0.857 -14.086 1 90.45 87 ARG A CA 1
ATOM 669 C C . ARG A 1 87 ? 6.206 -1.298 -13.844 1 90.45 87 ARG A C 1
ATOM 671 O O . ARG A 1 87 ? 6.463 -2.17 -13.011 1 90.45 87 ARG A O 1
ATOM 678 N N . ARG A 1 88 ? 7.112 -0.686 -14.523 1 87.98 88 ARG A N 1
ATOM 679 C CA . ARG A 1 88 ? 8.524 -1.043 -14.428 1 87.98 88 ARG A CA 1
ATOM 680 C C . ARG A 1 88 ? 9.083 -0.703 -13.05 1 87.98 88 ARG A C 1
ATOM 682 O O . ARG A 1 88 ? 9.857 -1.475 -12.481 1 87.98 88 ARG A O 1
ATOM 689 N N . GLY A 1 89 ? 8.724 0.47 -12.576 1 89.01 89 GLY A N 1
ATOM 690 C CA . GLY A 1 89 ? 9.174 0.867 -11.252 1 89.01 89 GLY A CA 1
ATOM 691 C C . GLY A 1 89 ? 8.721 -0.083 -10.159 1 89.01 89 GLY A C 1
ATOM 692 O O . GLY A 1 89 ? 9.51 -0.459 -9.289 1 89.01 89 GLY A O 1
ATOM 693 N N . LEU A 1 90 ? 7.508 -0.478 -10.219 1 92.17 90 LEU A N 1
ATOM 694 C CA . LEU A 1 90 ? 6.942 -1.372 -9.215 1 92.17 90 LEU A CA 1
ATOM 695 C C . LEU A 1 90 ? 7.692 -2.7 -9.185 1 92.17 90 LEU A C 1
ATOM 697 O O . LEU A 1 90 ? 8.073 -3.178 -8.114 1 92.17 90 LEU A O 1
ATOM 701 N N . VAL A 1 91 ? 7.933 -3.242 -10.262 1 92.11 91 VAL A N 1
ATOM 702 C CA . VAL A 1 91 ? 8.581 -4.545 -10.371 1 92.11 91 VAL A CA 1
ATOM 703 C C . VAL A 1 91 ? 10.041 -4.434 -9.939 1 92.11 91 VAL A C 1
ATOM 705 O O . VAL A 1 91 ? 10.544 -5.285 -9.203 1 92.11 91 VAL A O 1
ATOM 708 N N . LYS A 1 92 ? 10.757 -3.411 -10.335 1 89.83 92 LYS A N 1
ATOM 709 C CA . LYS A 1 92 ? 12.168 -3.233 -10 1 89.83 92 LYS A CA 1
ATOM 710 C C . LYS A 1 92 ? 12.353 -3.004 -8.503 1 89.83 92 LYS A C 1
ATOM 712 O O . LYS A 1 92 ? 13.317 -3.492 -7.91 1 89.83 92 LYS A O 1
ATOM 717 N N . VAL A 1 93 ? 11.538 -2.219 -7.909 1 89.81 93 VAL A N 1
ATOM 718 C CA . VAL A 1 93 ? 11.613 -1.985 -6.471 1 89.81 93 VAL A CA 1
ATOM 719 C C . VAL A 1 93 ? 11.383 -3.295 -5.722 1 89.81 93 VAL A C 1
ATOM 721 O O . VAL A 1 93 ? 12.098 -3.606 -4.767 1 89.81 93 VAL A O 1
ATOM 724 N N . ALA A 1 94 ? 10.336 -4.005 -6.148 1 91.39 94 ALA A N 1
ATOM 725 C CA . ALA A 1 94 ? 10.06 -5.28 -5.491 1 91.39 94 ALA A CA 1
ATOM 726 C C . ALA A 1 94 ? 11.25 -6.228 -5.612 1 91.39 94 ALA A C 1
ATOM 728 O O . ALA A 1 94 ? 11.602 -6.918 -4.652 1 91.39 94 ALA A O 1
ATOM 729 N N . GLN A 1 95 ? 11.829 -6.262 -6.718 1 88.84 95 GLN A N 1
ATOM 730 C CA . GLN A 1 95 ? 12.953 -7.152 -6.988 1 88.84 95 GLN A CA 1
ATOM 731 C C . GLN A 1 95 ? 14.172 -6.767 -6.155 1 88.84 95 GLN A C 1
ATOM 733 O O . GLN A 1 95 ? 14.893 -7.637 -5.662 1 88.84 95 GLN A O 1
ATOM 738 N N . THR A 1 96 ? 14.444 -5.492 -5.981 1 87.08 96 THR A N 1
ATOM 739 C CA . THR A 1 96 ? 15.687 -5.024 -5.377 1 87.08 96 THR A CA 1
ATOM 740 C C . THR A 1 96 ? 15.552 -4.941 -3.859 1 87.08 96 THR A C 1
ATOM 742 O O . THR A 1 96 ? 16.553 -4.964 -3.14 1 87.08 96 THR A O 1
ATOM 745 N N . THR A 1 97 ? 14.333 -4.941 -3.313 1 87.37 97 THR A N 1
ATOM 746 C CA . THR A 1 97 ? 14.167 -4.715 -1.882 1 87.37 97 THR A CA 1
ATOM 747 C C . THR A 1 97 ? 13.6 -5.958 -1.201 1 87.37 97 THR A C 1
ATOM 749 O O . THR A 1 97 ? 13.463 -5.993 0.024 1 87.37 97 THR A O 1
ATOM 752 N N . GLY A 1 98 ? 13.311 -6.921 -1.981 1 88.69 98 GLY A N 1
ATOM 753 C CA . GLY A 1 98 ? 12.648 -8.063 -1.372 1 88.69 98 GLY A CA 1
ATOM 754 C C . GLY A 1 98 ? 11.251 -7.746 -0.874 1 88.69 98 GLY A C 1
ATOM 755 O O . GLY A 1 98 ? 10.829 -8.251 0.169 1 88.69 98 GLY A O 1
ATOM 756 N N . ALA A 1 99 ? 10.568 -6.913 -1.63 1 92.16 99 ALA A N 1
ATOM 757 C CA . ALA A 1 99 ? 9.216 -6.514 -1.246 1 92.16 99 ALA A CA 1
ATOM 758 C C . ALA A 1 99 ? 8.186 -7.53 -1.73 1 92.16 99 ALA A C 1
ATOM 760 O O . ALA A 1 99 ? 8.384 -8.183 -2.757 1 92.16 99 ALA A O 1
ATOM 761 N N . TRP A 1 100 ? 7.054 -7.663 -0.976 1 95.8 100 TRP A N 1
ATOM 762 C CA . TRP A 1 100 ? 5.839 -8.286 -1.489 1 95.8 100 TRP A CA 1
ATOM 763 C C . TRP A 1 100 ? 4.947 -7.256 -2.174 1 95.8 100 TRP A C 1
ATOM 765 O O . TRP A 1 100 ? 4.805 -6.13 -1.692 1 95.8 100 TRP A O 1
ATOM 775 N N . ILE A 1 101 ? 4.369 -7.616 -3.251 1 96.36 101 ILE A N 1
ATOM 776 C CA . ILE A 1 101 ? 3.345 -6.801 -3.896 1 96.36 101 ILE A CA 1
ATOM 777 C C . ILE A 1 101 ? 1.963 -7.379 -3.598 1 96.36 101 ILE A C 1
ATOM 779 O O . ILE A 1 101 ? 1.709 -8.558 -3.853 1 96.36 101 ILE A O 1
ATOM 783 N N . ILE A 1 102 ? 1.048 -6.579 -3.037 1 96.12 102 ILE A N 1
ATOM 784 C CA . ILE A 1 102 ? -0.321 -6.989 -2.742 1 96.12 102 ILE A CA 1
ATOM 785 C C . ILE A 1 102 ? -1.293 -6.224 -3.637 1 96.12 102 ILE A C 1
ATOM 787 O O . ILE A 1 102 ? -1.187 -5.003 -3.777 1 96.12 102 ILE A O 1
ATOM 791 N N . THR A 1 103 ? -2.225 -6.839 -4.31 1 94.75 103 THR A N 1
ATOM 792 C CA . THR A 1 103 ? -3.219 -6.219 -5.179 1 94.75 103 THR A CA 1
ATOM 793 C C . THR A 1 103 ? -4.529 -7.002 -5.148 1 94.75 103 THR A C 1
ATOM 795 O O . THR A 1 103 ? -4.646 -7.996 -4.429 1 94.75 103 THR A O 1
ATOM 798 N N . GLY A 1 104 ? -5.451 -6.36 -5.826 1 88.49 104 GLY A N 1
ATOM 799 C CA . GLY A 1 104 ? -6.701 -7.091 -5.955 1 88.49 104 GLY A CA 1
ATOM 800 C C . GLY A 1 104 ? -6.607 -8.271 -6.904 1 88.49 104 GLY A C 1
ATOM 801 O O . GLY A 1 104 ? -5.728 -8.312 -7.767 1 88.49 104 GLY A O 1
ATOM 802 N N . GLY A 1 105 ? -7.24 -9.335 -6.751 1 82.12 105 GLY A N 1
ATOM 803 C CA . GLY A 1 105 ? -7.222 -10.549 -7.552 1 82.12 105 GLY A CA 1
ATOM 804 C C . GLY A 1 105 ? -8.173 -10.498 -8.733 1 82.12 105 GLY A C 1
ATOM 805 O O . GLY A 1 105 ? -8.514 -11.535 -9.307 1 82.12 105 GLY A O 1
ATOM 806 N N . SER A 1 106 ? -8.491 -9.229 -9.178 1 80.96 106 SER A N 1
ATOM 807 C CA . SER A 1 106 ? -9.442 -9.123 -10.28 1 80.96 106 SER A CA 1
ATOM 808 C C . SER A 1 106 ? -8.734 -8.795 -11.59 1 80.96 106 SER A C 1
ATOM 810 O O . SER A 1 106 ? -7.586 -8.346 -11.586 1 80.96 106 SER A O 1
ATOM 812 N N . HIS A 1 107 ? -9.378 -9.115 -12.719 1 83.53 107 HIS A N 1
ATOM 813 C CA . HIS A 1 107 ? -8.848 -8.816 -14.044 1 83.53 107 HIS A CA 1
ATOM 814 C C . HIS A 1 107 ? -9.378 -7.483 -14.562 1 83.53 107 HIS A C 1
ATOM 816 O O . HIS A 1 107 ? -9.929 -7.415 -15.663 1 83.53 107 HIS A O 1
ATOM 822 N N . ALA A 1 108 ? -9.272 -6.47 -13.701 1 83.88 108 ALA A N 1
ATOM 823 C CA . ALA A 1 108 ? -9.806 -5.171 -14.101 1 83.88 108 ALA A CA 1
ATOM 824 C C . ALA A 1 108 ? -9.001 -4.032 -13.48 1 83.88 108 ALA A C 1
ATOM 826 O O . ALA A 1 108 ? -8.386 -4.202 -12.424 1 83.88 108 ALA A O 1
ATOM 827 N N . GLY A 1 109 ? -8.979 -2.936 -14.255 1 85.28 109 GLY A N 1
ATOM 828 C CA . GLY A 1 109 ? -8.412 -1.703 -13.733 1 85.28 109 GLY A CA 1
ATOM 829 C C . GLY A 1 109 ? -6.942 -1.826 -13.379 1 85.28 109 GLY A C 1
ATOM 830 O O . GLY A 1 109 ? -6.172 -2.452 -14.11 1 85.28 109 GLY A O 1
ATOM 831 N N . VAL A 1 110 ? -6.574 -1.209 -12.29 1 88.79 110 VAL A N 1
ATOM 832 C CA . VAL A 1 110 ? -5.175 -1.133 -11.885 1 88.79 110 VAL A CA 1
ATOM 833 C C . VAL A 1 110 ? -4.675 -2.52 -11.488 1 88.79 110 VAL A C 1
ATOM 835 O O . VAL A 1 110 ? -3.491 -2.828 -11.642 1 88.79 110 VAL A O 1
ATOM 838 N N . MET A 1 111 ? -5.573 -3.343 -10.907 1 90.65 111 MET A N 1
ATOM 839 C CA . MET A 1 111 ? -5.19 -4.695 -10.511 1 90.65 111 MET A CA 1
ATOM 840 C C . MET A 1 111 ? -4.719 -5.503 -11.715 1 90.65 111 MET A C 1
ATOM 842 O O . MET A 1 111 ? -3.747 -6.255 -11.623 1 90.65 111 MET A O 1
ATOM 846 N N . LYS A 1 112 ? -5.358 -5.254 -12.829 1 88.72 112 LYS A N 1
ATOM 847 C CA . LYS A 1 112 ? -4.939 -5.901 -14.068 1 88.72 112 LYS A CA 1
ATOM 848 C C . LYS A 1 112 ? -3.557 -5.419 -14.5 1 88.72 112 LYS A C 1
ATOM 850 O O . LYS A 1 112 ? -2.718 -6.218 -14.921 1 88.72 112 LYS A O 1
ATOM 855 N N . GLN A 1 113 ? -3.358 -4.175 -14.395 1 89.88 113 GLN A N 1
ATOM 856 C CA . GLN A 1 113 ? -2.081 -3.589 -14.787 1 89.88 113 GLN A CA 1
ATOM 857 C C . GLN A 1 113 ? -0.938 -4.146 -13.943 1 89.88 113 GLN A C 1
ATOM 859 O O . GLN A 1 113 ? 0.141 -4.436 -14.464 1 89.88 113 GLN A O 1
ATOM 864 N N . VAL A 1 114 ? -1.129 -4.231 -12.669 1 92.41 114 VAL A N 1
ATOM 865 C CA . VAL A 1 114 ? -0.116 -4.77 -11.768 1 92.41 114 VAL A CA 1
ATOM 866 C C . VAL A 1 114 ? 0.147 -6.236 -12.103 1 92.41 114 VAL A C 1
ATOM 868 O O . VAL A 1 114 ? 1.3 -6.666 -12.174 1 92.41 114 VAL A O 1
ATOM 871 N N . GLY A 1 115 ? -0.964 -7.041 -12.251 1 90.56 115 GLY A N 1
ATOM 872 C CA . GLY A 1 115 ? -0.817 -8.442 -12.612 1 90.56 115 GLY A CA 1
ATOM 873 C C . GLY A 1 115 ? -0.039 -8.649 -13.897 1 90.56 115 GLY A C 1
ATOM 874 O O . GLY A 1 115 ? 0.823 -9.527 -13.973 1 90.56 115 GLY A O 1
ATOM 875 N N . GLU A 1 116 ? -0.256 -7.82 -14.852 1 90.15 116 GLU A N 1
ATOM 876 C CA . GLU A 1 116 ? 0.422 -7.92 -16.142 1 90.15 116 GLU A CA 1
ATOM 877 C C . GLU A 1 116 ? 1.896 -7.545 -16.021 1 90.15 116 GLU A C 1
ATOM 879 O O . GLU A 1 116 ? 2.753 -8.163 -16.657 1 90.15 116 GLU A O 1
ATOM 884 N N . ALA A 1 117 ? 2.127 -6.542 -15.258 1 91.11 117 ALA A N 1
ATOM 885 C CA . ALA A 1 117 ? 3.513 -6.124 -15.062 1 91.11 117 ALA A CA 1
ATOM 886 C C . ALA A 1 117 ? 4.344 -7.25 -14.454 1 91.11 117 ALA A C 1
ATOM 888 O O . ALA A 1 117 ? 5.469 -7.505 -14.891 1 91.11 117 ALA A O 1
ATOM 889 N N . VAL A 1 118 ? 3.807 -7.886 -13.423 1 90.92 118 VAL A N 1
ATOM 890 C CA . VAL A 1 118 ? 4.508 -8.968 -12.74 1 90.92 118 VAL A CA 1
ATOM 891 C C . VAL A 1 118 ? 4.67 -10.157 -13.685 1 90.92 118 VAL A C 1
ATOM 893 O O . VAL A 1 118 ? 5.724 -10.796 -13.714 1 90.92 118 VAL A O 1
ATOM 896 N N . ARG A 1 119 ? 3.632 -10.392 -14.408 1 87.87 119 ARG A N 1
ATOM 897 C CA . ARG A 1 119 ? 3.686 -11.49 -15.367 1 87.87 119 ARG A CA 1
ATOM 898 C C . ARG A 1 119 ? 4.759 -11.243 -16.423 1 87.87 119 ARG A C 1
ATOM 900 O O . ARG A 1 119 ? 5.572 -12.125 -16.707 1 87.87 119 ARG A O 1
ATOM 907 N N . ASP A 1 120 ? 4.716 -10.117 -17.056 1 86.52 120 ASP A N 1
ATOM 908 C CA . ASP A 1 120 ? 5.662 -9.771 -18.111 1 86.52 120 ASP A CA 1
ATOM 909 C C . ASP A 1 120 ? 7.102 -9.854 -17.608 1 86.52 120 ASP A C 1
ATOM 911 O O . ASP A 1 120 ? 7.99 -10.32 -18.325 1 86.52 120 ASP A O 1
ATOM 915 N N . PHE A 1 121 ? 7.279 -9.391 -16.445 1 83.61 121 PHE A N 1
ATOM 916 C CA . PHE A 1 121 ? 8.617 -9.427 -15.868 1 83.61 121 PHE A CA 1
ATOM 917 C C . PHE A 1 121 ? 9.067 -10.864 -15.635 1 83.61 121 PHE A C 1
ATOM 919 O O . PHE A 1 121 ? 10.215 -11.215 -15.919 1 83.61 121 PHE A O 1
ATOM 926 N N . SER A 1 122 ? 8.163 -11.661 -14.991 1 81.44 122 SER A N 1
ATOM 927 C CA . SER A 1 122 ? 8.498 -13.049 -14.692 1 81.44 122 SER A CA 1
ATOM 928 C C . SER A 1 122 ? 8.826 -13.825 -15.963 1 81.44 122 SER A C 1
ATOM 930 O O . SER A 1 122 ? 9.614 -14.772 -15.932 1 81.44 122 SER A O 1
ATOM 932 N N . MET A 1 123 ? 8.261 -13.417 -17.035 1 78.21 123 MET A N 1
ATOM 933 C CA . MET A 1 123 ? 8.472 -14.11 -18.303 1 78.21 123 MET A CA 1
ATOM 934 C C . MET A 1 123 ? 9.786 -13.679 -18.946 1 78.21 123 MET A C 1
ATOM 936 O O . MET A 1 123 ? 10.392 -14.441 -19.701 1 78.21 123 MET A O 1
ATOM 940 N N . SER A 1 124 ? 10.036 -12.451 -18.79 1 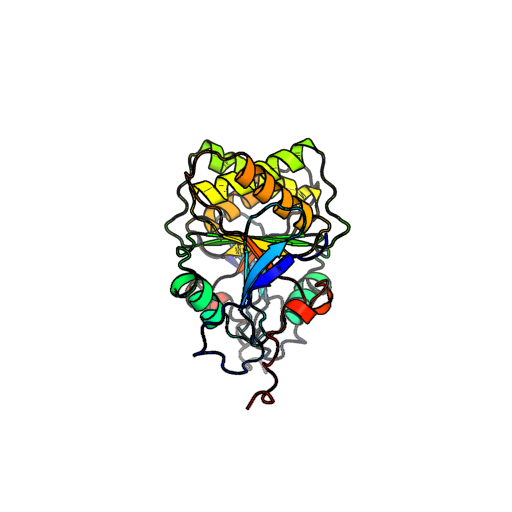74.73 124 SER A N 1
ATOM 941 C CA . SER A 1 124 ? 11.238 -11.92 -19.424 1 74.73 124 SER A CA 1
ATOM 942 C C . SER A 1 124 ? 12.485 -12.254 -18.611 1 74.73 124 SER A C 1
ATOM 944 O O . SER A 1 124 ? 13.592 -12.296 -19.152 1 74.73 124 SER A O 1
ATOM 946 N N . SER A 1 125 ? 12.314 -12.174 -17.283 1 62.89 125 SER A N 1
ATOM 947 C CA . SER A 1 125 ? 13.495 -12.36 -16.445 1 62.89 125 SER A CA 1
ATOM 948 C C . SER A 1 125 ? 14.025 -13.786 -16.546 1 62.89 125 SER A C 1
ATOM 950 O O . SER A 1 125 ? 13.281 -14.747 -16.339 1 62.89 125 SER A O 1
ATOM 952 N N . SER A 1 126 ? 14.821 -13.907 -17.572 1 56.06 126 SER A N 1
ATOM 953 C CA . SER A 1 126 ? 15.614 -15.133 -17.581 1 56.06 126 SER A CA 1
ATOM 954 C C . SER A 1 126 ? 16.303 -15.355 -16.239 1 56.06 126 SER A C 1
ATOM 956 O O . SER A 1 126 ? 16.629 -16.489 -15.883 1 56.06 126 SER A O 1
ATOM 958 N N . CYS A 1 127 ? 16.93 -14.217 -15.742 1 51.38 127 CYS A N 1
ATOM 959 C CA . CYS A 1 127 ? 17.784 -14.31 -14.564 1 51.38 127 CYS A CA 1
ATOM 960 C C . CYS A 1 127 ? 16.954 -14.299 -13.286 1 51.38 127 CYS A C 1
ATOM 962 O O . CYS A 1 127 ? 16.01 -13.517 -13.16 1 51.38 127 CYS A O 1
ATOM 964 N N . LYS A 1 128 ? 17 -15.333 -12.658 1 52.81 128 LYS A N 1
ATOM 965 C CA . LYS A 1 128 ? 16.513 -15.726 -11.339 1 52.81 128 LYS A CA 1
ATOM 966 C C . LYS A 1 128 ? 16.672 -14.59 -10.333 1 52.81 128 LYS A C 1
ATOM 968 O O . LYS A 1 128 ? 16.449 -14.778 -9.136 1 52.81 128 LYS A O 1
ATOM 973 N N . GLU A 1 129 ? 17.417 -13.364 -10.676 1 51.23 129 GLU A N 1
ATOM 974 C CA . GLU A 1 129 ? 17.95 -12.535 -9.599 1 51.23 129 GLU A CA 1
ATOM 975 C C . GLU A 1 129 ? 16.845 -11.722 -8.93 1 51.23 129 GLU A C 1
ATOM 977 O O . GLU A 1 129 ? 16.414 -10.696 -9.461 1 51.23 129 GLU A O 1
ATOM 982 N N . GLY A 1 130 ? 15.85 -12.455 -8.473 1 61.42 130 GLY A N 1
ATOM 983 C CA . GLY A 1 130 ? 15.04 -12.066 -7.33 1 61.42 130 GLY A CA 1
ATOM 984 C C . GLY A 1 130 ? 13.557 -12.305 -7.54 1 61.42 130 GLY A C 1
ATOM 985 O O . GLY A 1 130 ? 12.952 -11.729 -8.447 1 61.42 130 GLY A O 1
ATOM 986 N N . GLU A 1 131 ? 13.134 -13.333 -7.1 1 78.37 131 GLU A N 1
ATOM 987 C CA . GLU A 1 131 ? 11.727 -13.719 -7.161 1 78.37 131 GLU A CA 1
ATOM 988 C C . GLU A 1 131 ? 10.835 -12.658 -6.523 1 78.37 131 GLU A C 1
ATOM 990 O O . GLU A 1 131 ? 11.196 -12.069 -5.502 1 78.37 131 GLU A O 1
ATOM 995 N N . ILE A 1 132 ? 9.861 -12.206 -7.278 1 88.08 132 ILE A N 1
ATOM 996 C CA . ILE A 1 132 ? 8.872 -11.259 -6.775 1 88.08 132 ILE A CA 1
ATOM 997 C C . ILE A 1 132 ? 7.688 -12.017 -6.181 1 88.08 132 ILE A C 1
ATOM 999 O O . ILE A 1 132 ? 7.143 -12.924 -6.814 1 88.08 132 ILE A O 1
ATOM 1003 N N . VAL A 1 133 ? 7.418 -11.74 -4.97 1 93.77 133 VAL A N 1
ATOM 1004 C CA . VAL A 1 133 ? 6.222 -12.301 -4.349 1 93.77 133 VAL A CA 1
ATOM 1005 C C . VAL A 1 133 ? 5.032 -11.374 -4.589 1 93.77 133 VAL A C 1
ATOM 1007 O O . VAL A 1 133 ? 5.075 -10.194 -4.233 1 93.77 133 VAL A O 1
ATOM 1010 N N . THR A 1 134 ? 4.033 -11.858 -5.25 1 94.75 134 THR A N 1
ATOM 1011 C CA . THR A 1 134 ? 2.807 -11.11 -5.508 1 94.75 134 THR A CA 1
ATOM 1012 C C . THR A 1 134 ? 1.599 -11.833 -4.921 1 94.75 134 THR A C 1
ATOM 1014 O O . THR A 1 134 ? 1.431 -13.038 -5.122 1 94.75 134 THR A O 1
ATOM 1017 N N . ILE A 1 135 ? 0.775 -11.084 -4.167 1 95.19 135 ILE A N 1
ATOM 1018 C CA . ILE A 1 135 ? -0.402 -11.635 -3.505 1 95.19 135 ILE A CA 1
ATOM 1019 C C . ILE A 1 135 ? -1.663 -10.974 -4.058 1 95.19 135 ILE A C 1
ATOM 1021 O O . ILE A 1 135 ? -1.798 -9.749 -4.017 1 95.19 135 ILE A O 1
ATOM 1025 N N . GLY A 1 136 ? -2.536 -11.725 -4.705 1 93.3 136 GLY A N 1
ATOM 1026 C CA . GLY A 1 136 ? -3.862 -11.278 -5.101 1 93.3 136 GLY A CA 1
ATOM 1027 C C . GLY A 1 136 ? -4.937 -11.631 -4.091 1 93.3 136 GLY A C 1
ATOM 1028 O O . GLY A 1 136 ? -5.028 -12.778 -3.648 1 93.3 136 GLY A O 1
ATOM 1029 N N . ILE A 1 137 ? -5.632 -10.694 -3.658 1 91.97 137 ILE A N 1
ATOM 1030 C CA . ILE A 1 137 ? -6.737 -10.916 -2.731 1 91.97 137 ILE A CA 1
ATOM 1031 C C . ILE A 1 137 ? -8.065 -10.654 -3.439 1 91.97 137 ILE A C 1
ATOM 1033 O O . ILE A 1 137 ? -8.312 -9.544 -3.916 1 91.97 137 ILE A O 1
ATOM 1037 N N . ALA A 1 138 ? -8.876 -11.653 -3.554 1 88.16 138 ALA A N 1
ATOM 1038 C CA . ALA A 1 138 ? -10.177 -11.536 -4.208 1 88.16 138 ALA A CA 1
ATOM 1039 C C . ALA A 1 138 ? -11.293 -12.055 -3.305 1 88.16 138 ALA A C 1
ATOM 1041 O O . ALA A 1 138 ? -11.096 -13.01 -2.55 1 88.16 138 ALA A O 1
ATOM 1042 N N . THR A 1 139 ? -12.403 -11.392 -3.484 1 85.02 139 THR A N 1
ATOM 1043 C CA . THR A 1 139 ? -13.567 -11.897 -2.764 1 85.02 139 THR A CA 1
ATOM 1044 C C . THR A 1 139 ? -14.067 -13.196 -3.388 1 85.02 139 THR A C 1
ATOM 1046 O O . THR A 1 139 ? -13.981 -13.38 -4.604 1 85.02 139 THR A O 1
ATOM 1049 N N . TRP A 1 140 ? -14.546 -13.98 -2.543 1 80.84 140 TRP A N 1
ATOM 1050 C CA . TRP A 1 140 ? -15.018 -15.292 -2.973 1 80.84 140 TRP A CA 1
ATOM 1051 C C . TRP A 1 140 ? -16.058 -15.16 -4.081 1 80.84 140 TRP A C 1
ATOM 1053 O O . TRP A 1 140 ? -16.082 -15.963 -5.017 1 80.84 140 TRP A O 1
ATOM 1063 N N . GLY A 1 141 ? -16.854 -14.217 -4.07 1 79.28 141 GLY A N 1
ATOM 1064 C CA . GLY A 1 141 ? -17.929 -14.019 -5.029 1 79.28 141 GLY A CA 1
ATOM 1065 C C . GLY A 1 141 ? -17.433 -13.653 -6.415 1 79.28 141 GLY A C 1
ATOM 1066 O O . GLY A 1 141 ? -18.171 -13.769 -7.395 1 79.28 141 GLY A O 1
ATOM 1067 N N . THR A 1 142 ? -16.256 -13.285 -6.539 1 79.72 142 THR A N 1
ATOM 1068 C CA . THR A 1 142 ? -15.745 -12.827 -7.827 1 79.72 142 THR A CA 1
ATOM 1069 C C . THR A 1 142 ? -14.873 -13.899 -8.474 1 79.72 142 THR A C 1
ATOM 1071 O O . THR A 1 142 ? -14.402 -13.727 -9.6 1 79.72 142 THR A O 1
ATOM 1074 N N . VAL A 1 143 ? -14.684 -14.99 -7.779 1 80.75 143 VAL A N 1
ATOM 1075 C CA . VAL A 1 143 ? -13.834 -16.061 -8.288 1 80.75 143 VAL A CA 1
ATOM 1076 C C . VAL A 1 143 ? -14.651 -16.986 -9.188 1 80.75 143 VAL A C 1
ATOM 1078 O O . VAL A 1 143 ? -15.666 -17.54 -8.76 1 80.75 143 VAL A O 1
ATOM 1081 N N . TYR A 1 144 ? -14.145 -17.01 -10.376 1 80.19 144 TYR A N 1
ATOM 1082 C CA . TYR A 1 144 ? -14.781 -17.937 -11.305 1 80.19 144 TYR A CA 1
ATOM 1083 C C . TYR A 1 144 ? -14.379 -19.375 -11.001 1 80.19 144 TYR A C 1
ATOM 1085 O O . TYR A 1 144 ? -13.215 -19.651 -10.702 1 80.19 144 TYR A O 1
ATOM 1093 N N . ASN A 1 145 ? -15.326 -20.3 -11.056 1 80.33 145 ASN A N 1
ATOM 1094 C CA . ASN A 1 145 ? -15.123 -21.725 -10.813 1 80.33 145 ASN A CA 1
ATOM 1095 C C . ASN A 1 145 ? -14.651 -21.988 -9.386 1 80.33 145 ASN A C 1
ATOM 1097 O O . ASN A 1 145 ? -13.728 -22.774 -9.168 1 80.33 145 ASN A O 1
ATOM 1101 N N . ARG A 1 146 ? -15.212 -21.212 -8.519 1 76.12 146 ARG A N 1
ATOM 1102 C CA . ARG A 1 146 ? -14.775 -21.246 -7.127 1 76.12 146 ARG A CA 1
ATOM 1103 C C . ARG A 1 146 ? -15.069 -22.602 -6.494 1 76.12 146 ARG A C 1
ATOM 1105 O O . ARG A 1 146 ? -14.428 -22.988 -5.514 1 76.12 146 ARG A O 1
ATOM 1112 N N . GLY A 1 147 ? -15.969 -23.229 -7.071 1 73.82 147 GLY A N 1
ATOM 1113 C CA . GLY A 1 147 ? -16.257 -24.564 -6.572 1 73.82 147 GLY A CA 1
ATOM 1114 C C . GLY A 1 147 ? -15.048 -25.481 -6.588 1 73.82 147 GLY A C 1
ATOM 1115 O O . GLY A 1 147 ? -14.946 -26.396 -5.769 1 73.82 147 GLY A O 1
ATOM 1116 N N . SER A 1 148 ? -14.132 -25.148 -7.448 1 74.42 148 SER A N 1
ATOM 1117 C CA . SER A 1 148 ? -12.929 -25.964 -7.57 1 74.42 148 SER A CA 1
ATOM 1118 C C . SER A 1 148 ? -11.949 -25.678 -6.438 1 74.42 148 SER A C 1
ATOM 1120 O O . SER A 1 148 ? -11.007 -26.441 -6.217 1 74.42 148 SER A O 1
ATOM 1122 N N . LEU A 1 149 ? -12.181 -24.674 -5.734 1 72.5 149 LEU A N 1
ATOM 1123 C CA . LEU A 1 149 ? -11.265 -24.258 -4.677 1 72.5 149 LEU A CA 1
ATOM 1124 C C . LEU A 1 149 ? -11.75 -24.743 -3.316 1 72.5 149 LEU A C 1
ATOM 1126 O O . LEU A 1 149 ? -11.171 -24.394 -2.285 1 72.5 149 LEU A O 1
ATOM 1130 N N . ILE A 1 150 ? -12.89 -25.304 -3.492 1 68.96 150 ILE A N 1
ATOM 1131 C CA . ILE A 1 150 ? -13.425 -25.867 -2.257 1 68.96 150 ILE A CA 1
ATOM 1132 C C . ILE A 1 150 ? -12.917 -27.296 -2.08 1 68.96 150 ILE A C 1
ATOM 1134 O O . ILE A 1 150 ? -12.871 -28.069 -3.04 1 68.96 150 ILE A O 1
ATOM 1138 N N . CYS A 1 151 ? -11.959 -27.487 -1.26 1 57.83 151 CYS A N 1
ATOM 1139 C CA . CYS A 1 151 ? -11.54 -28.861 -1.008 1 57.83 151 CYS A CA 1
ATOM 1140 C C . CYS A 1 151 ? -12.742 -29.797 -0.954 1 57.83 151 CYS A C 1
ATOM 1142 O O . CYS A 1 151 ? -13.708 -29.532 -0.236 1 57.83 151 CYS A O 1
ATOM 1144 N N . PRO A 1 152 ? -12.884 -30.566 -2.142 1 47.13 152 PRO A N 1
ATOM 1145 C CA . PRO A 1 152 ? -13.952 -31.562 -2.036 1 47.13 152 PRO A CA 1
ATOM 1146 C C . PRO A 1 152 ? -13.947 -32.292 -0.694 1 47.13 152 PRO A C 1
ATOM 1148 O O . PRO A 1 152 ? -12.88 -32.572 -0.144 1 47.13 152 PRO A O 1
ATOM 1151 N N . MET A 1 153 ? -14.797 -31.789 0.083 1 40.95 153 MET A N 1
ATOM 1152 C CA . MET A 1 153 ? -14.983 -32.715 1.196 1 40.95 153 MET A CA 1
ATOM 1153 C C . MET A 1 153 ? -14.911 -34.162 0.718 1 40.95 153 MET A C 1
ATOM 1155 O O . MET A 1 153 ? -15.507 -34.513 -0.301 1 40.95 153 MET A O 1
ATOM 1159 N N . ILE A 1 154 ? -13.773 -34.76 0.65 1 39.03 154 ILE A N 1
ATOM 1160 C CA . ILE A 1 154 ? -13.868 -36.2 0.437 1 39.03 154 ILE A CA 1
ATOM 1161 C C . ILE A 1 154 ? -15.182 -36.721 1.015 1 39.03 154 ILE A C 1
ATOM 1163 O O . ILE A 1 154 ? -15.484 -36.495 2.189 1 39.03 154 ILE A O 1
ATOM 1167 N N . PRO A 1 155 ? -16.228 -36.965 0.111 1 35.65 155 PRO A N 1
ATOM 1168 C CA . PRO A 1 155 ? -17.34 -37.714 0.7 1 35.65 155 PRO A CA 1
ATOM 1169 C C . PRO A 1 155 ? -16.879 -38.739 1.734 1 35.65 155 PRO A C 1
ATOM 1171 O O . PRO A 1 155 ? -15.812 -39.339 1.58 1 35.65 155 PRO A O 1
ATOM 1174 N N . ALA A 1 156 ? -17.21 -38.459 2.971 1 35.66 156 ALA A N 1
ATOM 1175 C CA . ALA A 1 156 ? -17.115 -39.528 3.961 1 35.66 156 ALA A CA 1
ATOM 1176 C C . ALA A 1 156 ? -17.549 -40.865 3.369 1 35.66 156 ALA A C 1
ATOM 1178 O O . ALA A 1 156 ? -17.61 -41.874 4.075 1 35.66 156 ALA A O 1
ATOM 1179 N N . GLY A 1 157 ? -18.183 -40.796 2.075 1 31.67 157 GLY A N 1
ATOM 1180 C CA . GLY A 1 157 ? -18.715 -42.118 1.784 1 31.67 157 GLY A CA 1
ATOM 1181 C C . GLY A 1 157 ? -17.639 -43.178 1.648 1 31.67 157 GLY A C 1
ATOM 1182 O O . GLY A 1 157 ? -17.942 -44.354 1.437 1 31.67 157 GLY A O 1
ATOM 1183 N N . LEU A 1 158 ? -16.566 -42.949 0.922 1 30.21 158 LEU A N 1
ATOM 1184 C CA . LEU A 1 158 ? -15.943 -44.235 0.628 1 30.21 158 LEU A CA 1
ATOM 1185 C C . LEU A 1 158 ? -15.318 -44.836 1.882 1 30.21 158 LEU A C 1
ATOM 1187 O O . LEU A 1 158 ? -14.276 -44.369 2.347 1 30.21 158 LEU A O 1
ATOM 1191 N N . SER A 1 159 ? -16.085 -44.805 2.969 1 24.93 159 SER A N 1
ATOM 1192 C CA . SER A 1 159 ? -15.766 -46.011 3.726 1 24.93 159 SER A CA 1
ATOM 1193 C C . SER A 1 159 ? -16.047 -47.267 2.909 1 24.93 159 SER A C 1
ATOM 1195 O O . SER A 1 159 ? -16.992 -47.301 2.118 1 24.93 159 SER A O 1
ATOM 1197 N N . HIS B 1 1 ? 12.006 16.629 15.045 1 27.59 1 HIS B N 1
ATOM 1198 C CA . HIS B 1 1 ? 10.99 17.569 14.584 1 27.59 1 HIS B CA 1
ATOM 1199 C C . HIS B 1 1 ? 9.926 17.798 15.653 1 27.59 1 HIS B C 1
ATOM 1201 O O . HIS B 1 1 ? 9.334 16.842 16.161 1 27.59 1 HIS B O 1
ATOM 1207 N N . GLU B 1 2 ? 10.162 18.892 16.336 1 26.59 2 GLU B N 1
ATOM 1208 C CA . GLU B 1 2 ? 9.282 19.337 17.413 1 26.59 2 GLU B CA 1
ATOM 1209 C C . GLU B 1 2 ? 7.838 19.451 16.934 1 26.59 2 GLU B C 1
ATOM 1211 O O . GLU B 1 2 ? 7.562 20.105 15.927 1 26.59 2 GLU B O 1
ATOM 1216 N N . ILE B 1 3 ? 7.073 18.566 17.328 1 37.6 3 ILE B N 1
ATOM 1217 C CA . ILE B 1 3 ? 5.662 18.357 17.022 1 37.6 3 ILE B CA 1
ATOM 1218 C C . ILE B 1 3 ? 4.849 19.564 17.486 1 37.6 3 ILE B C 1
ATOM 1220 O O . ILE B 1 3 ? 4.981 20.006 18.63 1 37.6 3 ILE B O 1
ATOM 1224 N N . THR B 1 4 ? 4.317 20.371 16.542 1 41.6 4 THR B N 1
ATOM 1225 C CA . THR B 1 4 ? 3.474 21.561 16.554 1 41.6 4 THR B CA 1
ATOM 1226 C C . THR B 1 4 ? 2.261 21.355 17.457 1 41.6 4 THR B C 1
ATOM 1228 O O . THR B 1 4 ? 1.889 20.218 17.755 1 41.6 4 THR B O 1
ATOM 1231 N N . GLN B 1 5 ? 1.723 22.413 17.631 1 34.74 5 GLN B N 1
ATOM 1232 C CA . GLN B 1 5 ? 0.483 22.802 18.295 1 34.74 5 GLN B CA 1
ATOM 1233 C C . GLN B 1 5 ? -0.718 22.088 17.681 1 34.74 5 GLN B C 1
ATOM 1235 O O . GLN B 1 5 ? -0.872 22.06 16.459 1 34.74 5 GLN B O 1
ATOM 1240 N N . ILE B 1 6 ? -1.127 21.089 18.33 1 41.03 6 ILE B N 1
ATOM 1241 C CA . ILE B 1 6 ? -2.347 20.355 18.011 1 41.03 6 ILE B CA 1
ATOM 1242 C C . ILE B 1 6 ? -3.566 21.21 18.348 1 41.03 6 ILE B C 1
ATOM 1244 O O . ILE B 1 6 ? -3.687 21.718 19.465 1 41.03 6 ILE B O 1
ATOM 1248 N N . ASN B 1 7 ? -4.293 21.845 17.45 1 41.6 7 ASN B N 1
ATOM 1249 C CA . ASN B 1 7 ? -5.617 22.396 17.721 1 41.6 7 ASN B CA 1
ATOM 1250 C C . ASN B 1 7 ? -6.701 21.327 17.621 1 41.6 7 ASN B C 1
ATOM 1252 O O . ASN B 1 7 ? -7.064 20.906 16.521 1 41.6 7 ASN B O 1
ATOM 1256 N N . PRO B 1 8 ? -6.861 20.889 18.812 1 44.07 8 PRO B N 1
ATOM 1257 C CA . PRO B 1 8 ? -7.924 19.881 18.792 1 44.07 8 PRO B CA 1
ATOM 1258 C C . PRO B 1 8 ? -9.244 20.426 18.253 1 44.07 8 PRO B C 1
ATOM 1260 O O . PRO B 1 8 ? -9.583 21.586 18.497 1 44.07 8 PRO B O 1
ATOM 1263 N N . ALA B 1 9 ? -9.62 20.119 17.034 1 41.03 9 ALA B N 1
ATOM 1264 C CA . ALA B 1 9 ? -10.944 20.564 16.607 1 41.03 9 ALA B CA 1
ATOM 1265 C C . ALA B 1 9 ? -12.003 20.208 17.646 1 41.03 9 ALA B C 1
ATOM 1267 O O . ALA B 1 9 ? -12.121 19.048 18.049 1 41.03 9 ALA B O 1
ATOM 1268 N N . THR B 1 10 ? -12.286 21.28 18.516 1 33.86 10 THR B N 1
ATOM 1269 C CA . THR B 1 10 ? -13.357 21.232 19.505 1 33.86 10 THR B CA 1
ATOM 1270 C C . THR B 1 10 ? -14.69 20.895 18.842 1 33.86 10 THR B C 1
ATOM 1272 O O . THR B 1 10 ? -15.543 21.769 18.673 1 33.86 10 THR B O 1
ATOM 1275 N N . ASN B 1 11 ? -14.814 20.49 17.724 1 33.13 11 ASN B N 1
ATOM 1276 C CA . ASN B 1 11 ? -16.25 20.251 17.631 1 33.13 11 ASN B CA 1
ATOM 1277 C C . ASN B 1 11 ? -16.753 19.397 18.791 1 33.13 11 ASN B C 1
ATOM 1279 O O . ASN B 1 11 ? -16.313 18.26 18.968 1 33.13 11 ASN B O 1
ATOM 1283 N N . SER B 1 12 ? -17.369 20.146 19.835 1 33.19 12 SER B N 1
ATOM 1284 C CA . SER B 1 12 ? -18.02 19.749 21.08 1 33.19 12 SER B CA 1
ATOM 1285 C C . SER B 1 12 ? -18.672 18.376 20.949 1 33.19 12 SER B C 1
ATOM 1287 O O . SER B 1 12 ? -18.944 17.714 21.952 1 33.19 12 SER B O 1
ATOM 1289 N N . LYS B 1 13 ? -19.621 18.264 19.967 1 32.77 13 LYS B N 1
ATOM 1290 C CA . LYS B 1 13 ? -20.665 17.282 20.24 1 32.77 13 LYS B CA 1
ATOM 1291 C C . LYS B 1 13 ? -20.093 15.867 20.276 1 32.77 13 LYS B C 1
ATOM 1293 O O . LYS B 1 13 ? -20.704 14.959 20.845 1 32.77 13 LYS B O 1
ATOM 1298 N N . HIS B 1 14 ? -19.678 15.547 19.245 1 29.56 14 HIS B N 1
ATOM 1299 C CA . HIS B 1 14 ? -19.638 14.092 19.154 1 29.56 14 HIS B CA 1
ATOM 1300 C C . HIS B 1 14 ? -18.383 13.533 19.815 1 29.56 14 HIS B C 1
ATOM 1302 O O . HIS B 1 14 ? -17.454 13.102 19.128 1 29.56 14 HIS B O 1
ATOM 1308 N N . ILE B 1 15 ? -18.006 14.28 20.895 1 32.69 15 ILE B N 1
ATOM 1309 C CA . ILE B 1 15 ? -16.82 13.722 21.537 1 32.69 15 ILE B CA 1
ATOM 1310 C C . ILE B 1 15 ? -17.146 12.348 22.117 1 32.69 15 ILE B C 1
ATOM 1312 O O . ILE B 1 15 ? -17.664 12.245 23.232 1 32.69 15 ILE B O 1
ATOM 1316 N N . GLN B 1 16 ? -18.209 11.847 21.669 1 30.94 16 GLN B N 1
ATOM 1317 C CA . GLN B 1 16 ? -18.346 10.632 22.466 1 30.94 16 GLN B CA 1
ATOM 1318 C C . GLN B 1 16 ? -17.001 9.93 22.634 1 30.94 16 GLN B C 1
ATOM 1320 O O . GLN B 1 16 ? -16.16 9.964 21.734 1 30.94 16 GLN B O 1
ATOM 1325 N N . GLU B 1 17 ? -16.709 9.553 23.777 1 35.22 17 GLU B N 1
ATOM 1326 C CA . GLU B 1 17 ? -15.612 8.718 24.258 1 35.22 17 GLU B CA 1
ATOM 1327 C C . GLU B 1 17 ? -15.182 7.708 23.198 1 35.22 17 GLU B C 1
ATOM 1329 O O . GLU B 1 17 ? -15.57 6.539 23.252 1 35.22 17 GLU B O 1
ATOM 1334 N N . MET B 1 18 ? -15.516 7.939 21.929 1 38 18 MET B N 1
ATOM 1335 C CA . MET B 1 18 ? -15.227 6.777 21.094 1 38 18 MET B CA 1
ATOM 1336 C C . MET B 1 18 ? -13.724 6.543 20.988 1 38 18 MET B C 1
ATOM 1338 O O . MET B 1 18 ? -12.934 7.476 21.143 1 38 18 MET B O 1
ATOM 1342 N N . PRO B 1 19 ? -13.198 5.356 21.058 1 42.69 19 PRO B N 1
ATOM 1343 C CA . PRO B 1 19 ? -11.798 4.954 20.902 1 42.69 19 PRO B CA 1
ATOM 1344 C C . PRO B 1 19 ? -11.016 5.887 19.98 1 42.69 19 PRO B C 1
ATOM 1346 O O . PRO B 1 19 ? -9.815 5.694 19.775 1 42.69 19 PRO B O 1
ATOM 1349 N N . THR B 1 20 ? -11.716 6.551 19.127 1 50.46 20 THR B N 1
ATOM 1350 C CA . THR B 1 20 ? -11.04 7.597 18.367 1 50.46 20 THR B CA 1
ATOM 1351 C C . THR B 1 20 ? -10.891 8.863 19.205 1 50.46 20 THR B C 1
ATOM 1353 O O . THR B 1 20 ? -11.869 9.573 19.448 1 50.46 20 THR B O 1
ATOM 1356 N N . ASP B 1 21 ? -10.321 8.909 20.308 1 55.11 21 ASP B N 1
ATOM 1357 C CA . ASP B 1 21 ? -10.564 10.005 21.241 1 55.11 21 ASP B CA 1
ATOM 1358 C C . ASP B 1 21 ? -10.047 11.328 20.68 1 55.11 21 ASP B C 1
ATOM 1360 O O . ASP B 1 21 ? -10.307 12.392 21.246 1 55.11 21 ASP B O 1
ATOM 1364 N N . ALA B 1 22 ? -9.427 11.303 19.758 1 73.53 22 ALA B N 1
ATOM 1365 C CA . ALA B 1 22 ? -9.003 12.674 19.488 1 73.53 22 ALA B CA 1
ATOM 1366 C C . ALA B 1 22 ? -8.619 12.851 18.022 1 73.53 22 ALA B C 1
ATOM 1368 O O . ALA B 1 22 ? -7.984 11.974 17.43 1 73.53 22 ALA B O 1
ATOM 1369 N N . PHE B 1 23 ? -9.456 13.691 17.336 1 79.64 23 PHE B N 1
ATOM 1370 C CA . PHE B 1 23 ? -9.019 14.074 15.999 1 79.64 23 PHE B CA 1
ATOM 1371 C C . PHE B 1 23 ? -8.958 15.59 15.862 1 79.64 23 PHE B C 1
ATOM 1373 O O . PHE B 1 23 ? -9.563 16.315 16.655 1 79.64 23 PHE B O 1
ATOM 1380 N N . GLY B 1 24 ? -8.102 16.16 14.94 1 83.76 24 GLY B N 1
ATOM 1381 C CA . GLY B 1 24 ? -7.937 17.592 14.746 1 83.76 24 GLY B CA 1
ATOM 1382 C C . GLY B 1 24 ? -6.798 17.94 13.807 1 83.76 24 GLY B C 1
ATOM 1383 O O . GLY B 1 24 ? -6.508 17.193 12.871 1 83.76 24 GLY B O 1
ATOM 1384 N N . ASP B 1 25 ? -6.322 19.127 14.015 1 83.56 25 ASP B N 1
ATOM 1385 C CA . ASP B 1 25 ? -5.22 19.649 13.212 1 83.56 25 ASP B CA 1
ATOM 1386 C C . ASP B 1 25 ? -3.887 19.491 13.94 1 83.56 25 ASP B C 1
ATOM 1388 O O . ASP B 1 25 ? -3.819 19.643 15.162 1 83.56 25 ASP B O 1
ATOM 1392 N N . ILE B 1 26 ? -2.914 19.146 13.076 1 82.46 26 ILE B N 1
ATOM 1393 C CA . ILE B 1 26 ? -1.581 18.984 13.648 1 82.46 26 ILE B CA 1
ATOM 1394 C C . ILE B 1 26 ? -0.551 19.68 12.761 1 82.46 26 ILE B C 1
ATOM 1396 O O . ILE B 1 26 ? -0.682 19.686 11.535 1 82.46 26 ILE B O 1
ATOM 1400 N N . SER B 1 27 ? 0.348 20.334 13.364 1 82.53 27 SER B N 1
ATOM 1401 C CA . SER B 1 27 ? 1.486 20.951 12.69 1 82.53 27 SER B CA 1
ATOM 1402 C C . SER B 1 27 ? 2.804 20.362 13.18 1 82.53 27 SER B C 1
ATOM 1404 O O . SER B 1 27 ? 3.011 20.207 14.386 1 82.53 27 SER B O 1
ATOM 1406 N N . PHE B 1 28 ? 3.503 19.885 12.255 1 75.84 28 PHE B N 1
ATOM 1407 C CA . PHE B 1 28 ? 4.803 19.32 12.599 1 75.84 28 PHE B CA 1
ATOM 1408 C C . PHE B 1 28 ? 5.885 20.393 12.567 1 75.84 28 PHE B C 1
ATOM 1410 O O . PHE B 1 28 ? 5.925 21.215 11.649 1 75.84 28 PHE B O 1
ATOM 1417 N N . ALA B 1 29 ? 6.597 20.257 13.612 1 68.87 29 ALA B N 1
ATOM 1418 C CA . ALA B 1 29 ? 7.687 21.224 13.715 1 68.87 29 ALA B CA 1
ATOM 1419 C C . ALA B 1 29 ? 8.681 21.054 12.569 1 68.87 29 ALA B C 1
ATOM 1421 O O . ALA B 1 29 ? 9.036 19.93 12.208 1 68.87 29 ALA B O 1
ATOM 1422 N N . GLY B 1 30 ? 8.915 22.085 11.934 1 62.3 30 GLY B N 1
ATOM 1423 C CA . GLY B 1 30 ? 9.96 22.064 10.924 1 62.3 30 GLY B CA 1
ATOM 1424 C C . GLY B 1 30 ? 9.424 21.91 9.513 1 62.3 30 GLY B C 1
ATOM 1425 O O . GLY B 1 30 ? 10.18 21.992 8.543 1 62.3 30 GLY B O 1
ATOM 1426 N N . LEU B 1 31 ? 8.234 21.521 9.496 1 64.88 31 LEU B N 1
ATOM 1427 C CA . LEU B 1 31 ? 7.694 21.321 8.156 1 64.88 31 LEU B CA 1
ATOM 1428 C C . LEU B 1 31 ? 6.895 22.538 7.704 1 64.88 31 LEU B C 1
ATOM 1430 O O . LEU B 1 31 ? 6.122 22.459 6.746 1 64.88 31 LEU B O 1
ATOM 1434 N N . GLY B 1 32 ? 7.204 23.55 8.334 1 60.45 32 GLY B N 1
ATOM 1435 C CA . GLY B 1 32 ? 6.5 24.754 7.922 1 60.45 32 GLY B CA 1
ATOM 1436 C C . GLY B 1 32 ? 5.09 24.839 8.474 1 60.45 32 GLY B C 1
ATOM 1437 O O . GLY B 1 32 ? 4.73 24.094 9.388 1 60.45 32 GLY B O 1
ATOM 1438 N N . PRO B 1 33 ? 4.322 25.729 7.944 1 65.01 33 PRO B N 1
ATOM 1439 C CA . PRO B 1 33 ? 3.005 26.05 8.5 1 65.01 33 PRO B CA 1
ATOM 1440 C C . PRO B 1 33 ? 1.926 25.058 8.071 1 65.01 33 PRO B C 1
ATOM 1442 O O . PRO B 1 33 ? 0.758 25.216 8.433 1 65.01 33 PRO B O 1
ATOM 1445 N N . LYS B 1 34 ? 2.401 23.987 7.399 1 74.96 34 LYS B N 1
ATOM 1446 C CA . LYS B 1 34 ? 1.357 23.108 6.879 1 74.96 34 LYS B CA 1
ATOM 1447 C C . LYS B 1 34 ? 0.707 22.303 8 1 74.96 34 LYS B C 1
ATOM 1449 O O . LYS B 1 34 ? 1.4 21.723 8.838 1 74.96 34 LYS B O 1
ATOM 1454 N N . VAL B 1 35 ? -0.613 22.419 7.988 1 83.01 35 VAL B N 1
ATOM 1455 C CA . VAL B 1 35 ? -1.422 21.751 9.002 1 83.01 35 VAL B CA 1
ATOM 1456 C C . VAL B 1 35 ? -1.993 20.453 8.435 1 83.01 35 VAL B C 1
ATOM 1458 O O . VAL B 1 35 ? -2.461 20.419 7.294 1 83.01 35 VAL B O 1
ATOM 1461 N N . ALA B 1 36 ? -1.806 19.387 9.196 1 87.23 36 ALA B N 1
ATOM 1462 C CA . ALA B 1 36 ? -2.343 18.083 8.817 1 87.23 36 ALA B CA 1
ATOM 1463 C C . ALA B 1 36 ? -3.472 17.661 9.752 1 87.23 36 ALA B C 1
ATOM 1465 O O . ALA B 1 36 ? -3.648 18.243 10.825 1 87.23 36 ALA B O 1
ATOM 1466 N N . LYS B 1 37 ? -4.309 16.79 9.258 1 89.86 37 LYS B N 1
ATOM 1467 C CA . LYS B 1 37 ? -5.367 16.203 10.075 1 89.86 37 LYS B CA 1
ATOM 1468 C C . LYS B 1 37 ? -4.881 14.937 10.776 1 89.86 37 LYS B C 1
ATOM 1470 O O . LYS B 1 37 ? -4.103 14.167 10.21 1 89.86 37 LYS B O 1
ATOM 1475 N N . TYR B 1 38 ? -5.272 14.781 12.01 1 88.83 38 TYR B N 1
ATOM 1476 C CA . TYR B 1 38 ? -4.936 13.545 12.707 1 88.83 38 TYR B CA 1
ATOM 1477 C C . TYR B 1 38 ? -6.157 12.967 13.412 1 88.83 38 TYR B C 1
ATOM 1479 O O . TYR B 1 38 ? -7.101 13.694 13.728 1 88.83 38 TYR B O 1
ATOM 1487 N N . VAL B 1 39 ? -6.199 11.625 13.609 1 89.99 39 VAL B N 1
ATOM 1488 C CA . VAL B 1 39 ? -7.206 10.922 14.397 1 89.99 39 VAL B CA 1
ATOM 1489 C C . VAL B 1 39 ? -6.552 9.776 15.166 1 89.99 39 VAL B C 1
ATOM 1491 O O . VAL B 1 39 ? -5.674 9.088 14.64 1 89.99 39 VAL B O 1
ATOM 1494 N N . ARG B 1 40 ? -6.793 9.722 16.422 1 88.07 40 ARG B N 1
ATOM 1495 C CA . ARG B 1 40 ? -6.415 8.572 17.236 1 88.07 40 ARG B CA 1
ATOM 1496 C C . ARG B 1 40 ? -7.499 7.5 17.207 1 88.07 40 ARG B C 1
ATOM 1498 O O . ARG B 1 40 ? -8.665 7.781 17.493 1 88.07 40 ARG B O 1
ATOM 1505 N N . VAL B 1 41 ? -7.079 6.325 16.806 1 88.22 41 VAL B N 1
ATOM 1506 C CA . VAL B 1 41 ? -8.065 5.261 16.653 1 88.22 41 VAL B CA 1
ATOM 1507 C C . VAL B 1 41 ? -7.609 4.019 17.415 1 88.22 41 VAL B C 1
ATOM 1509 O O . VAL B 1 41 ? -6.408 3.793 17.584 1 88.22 41 VAL B O 1
ATOM 1512 N N . SER B 1 42 ? -8.595 3.278 17.852 1 83.53 42 SER B N 1
ATOM 1513 C CA . SER B 1 42 ? -8.288 1.962 18.403 1 83.53 42 SER B CA 1
ATOM 1514 C C . SER B 1 42 ? -8.176 0.914 17.3 1 83.53 42 SER B C 1
ATOM 1516 O O . SER B 1 42 ? -8.662 1.123 16.187 1 83.53 42 SER B O 1
ATOM 1518 N N . ALA B 1 43 ? -7.515 -0.187 17.64 1 80.56 43 ALA B N 1
ATOM 1519 C CA . ALA B 1 43 ? -7.331 -1.271 16.679 1 80.56 43 ALA B CA 1
ATOM 1520 C C . ALA B 1 43 ? -8.672 -1.862 16.254 1 80.56 43 ALA B C 1
ATOM 1522 O O . ALA B 1 43 ? -8.791 -2.428 15.165 1 80.56 43 ALA B O 1
ATOM 1523 N N . ASP B 1 44 ? -9.656 -1.635 17.046 1 79.58 44 ASP B N 1
ATOM 1524 C CA . ASP B 1 44 ? -10.953 -2.244 16.767 1 79.58 44 ASP B CA 1
ATOM 1525 C C . ASP B 1 44 ? -11.892 -1.249 16.09 1 79.58 44 ASP B C 1
ATOM 1527 O O . ASP B 1 44 ? -13.039 -1.581 15.782 1 79.58 44 ASP B O 1
ATOM 1531 N N . THR B 1 45 ? -11.427 -0.004 15.949 1 85.63 45 THR B N 1
ATOM 1532 C CA . THR B 1 45 ? -12.26 0.968 15.249 1 85.63 45 THR B CA 1
ATOM 1533 C C . THR B 1 45 ? -12.583 0.486 13.837 1 85.63 45 THR B C 1
ATOM 1535 O O . THR B 1 45 ? -11.679 0.153 13.068 1 85.63 45 THR B O 1
ATOM 1538 N N . PRO B 1 46 ? -13.911 0.354 13.433 1 86.34 46 PRO B N 1
ATOM 1539 C CA . PRO B 1 46 ? -14.26 -0.063 12.073 1 86.34 46 PRO B CA 1
ATOM 1540 C C . PRO B 1 46 ? -13.687 0.866 11.005 1 86.34 46 PRO B C 1
ATOM 1542 O O . PRO B 1 46 ? -13.721 2.089 11.162 1 86.34 46 PRO B O 1
ATOM 1545 N N . PRO B 1 47 ? -13.239 0.397 10.027 1 88.32 47 PRO B N 1
ATOM 1546 C CA . PRO B 1 47 ? -12.676 1.211 8.947 1 88.32 47 PRO B CA 1
ATOM 1547 C C . PRO B 1 47 ? -13.687 2.194 8.361 1 88.32 47 PRO B C 1
ATOM 1549 O O . PRO B 1 47 ? -13.309 3.275 7.903 1 88.32 47 PRO B O 1
ATOM 1552 N N . CYS B 1 48 ? -15.001 1.766 8.308 1 91.46 48 CYS B N 1
ATOM 1553 C CA . CYS B 1 48 ? -16.038 2.632 7.757 1 91.46 48 CYS B CA 1
ATOM 1554 C C . CYS B 1 48 ? -16.09 3.961 8.5 1 91.46 48 CYS B C 1
ATOM 1556 O O . CYS B 1 48 ? -16.379 5 7.902 1 91.46 48 CYS B O 1
ATOM 1558 N N . VAL B 1 49 ? -15.811 3.922 9.787 1 90.75 49 VAL B N 1
ATOM 1559 C CA . VAL B 1 49 ? -15.83 5.134 10.598 1 90.75 49 VAL B CA 1
ATOM 1560 C C . VAL B 1 49 ? -14.674 6.046 10.192 1 90.75 49 VAL B C 1
ATOM 1562 O O . VAL B 1 49 ? -14.849 7.26 10.062 1 90.75 49 VAL B O 1
ATOM 1565 N N . ILE B 1 50 ? -13.506 5.462 9.996 1 92.63 50 ILE B N 1
ATOM 1566 C CA . ILE B 1 50 ? -12.321 6.215 9.599 1 92.63 50 ILE B CA 1
ATOM 1567 C C . ILE B 1 50 ? -12.53 6.809 8.208 1 92.63 50 ILE B C 1
ATOM 1569 O O . ILE B 1 50 ? -12.211 7.976 7.97 1 92.63 50 ILE B O 1
ATOM 1573 N N . TYR B 1 51 ? -13.173 6.04 7.348 1 92.34 51 TYR B N 1
ATOM 1574 C CA . TYR B 1 51 ? -13.441 6.462 5.977 1 92.34 51 TYR B CA 1
ATOM 1575 C C . TYR B 1 51 ? -14.416 7.634 5.948 1 92.34 51 TYR B C 1
ATOM 1577 O O . TYR B 1 51 ? -14.21 8.602 5.213 1 92.34 51 TYR B O 1
ATOM 1585 N N . GLN B 1 52 ? -15.461 7.577 6.735 1 93.92 52 GLN B N 1
ATOM 1586 C CA . GLN B 1 52 ? -16.466 8.633 6.794 1 93.92 52 GLN B CA 1
ATOM 1587 C C . GLN B 1 52 ? -15.878 9.92 7.368 1 93.92 52 GLN B C 1
ATOM 1589 O O . GLN B 1 52 ? -16.197 11.016 6.902 1 93.92 52 GLN B O 1
ATOM 1594 N N . LEU B 1 53 ? -15.003 9.776 8.391 1 92.3 53 LEU B N 1
ATOM 1595 C CA . LEU B 1 53 ? -14.332 10.945 8.949 1 92.3 53 LEU B CA 1
ATOM 1596 C C . LEU B 1 53 ? -13.507 11.659 7.884 1 92.3 53 LEU B C 1
ATOM 1598 O O . LEU B 1 53 ? -13.585 12.882 7.748 1 92.3 53 LEU B O 1
ATOM 1602 N N . MET B 1 54 ? -12.861 10.882 7.07 1 94.45 54 MET B N 1
ATOM 1603 C CA . MET B 1 54 ? -11.949 11.453 6.083 1 94.45 54 MET B CA 1
ATOM 1604 C C . MET B 1 54 ? -12.721 12.061 4.916 1 94.45 54 MET B C 1
ATOM 1606 O O . MET B 1 54 ? -12.394 13.155 4.453 1 94.45 54 MET B O 1
ATOM 1610 N N . THR B 1 55 ? -13.804 11.411 4.485 1 95.68 55 THR B N 1
ATOM 1611 C CA . THR B 1 55 ? -14.493 11.847 3.276 1 95.68 55 THR B CA 1
ATOM 1612 C C . THR B 1 55 ? -15.587 12.857 3.612 1 95.68 55 THR B C 1
ATOM 1614 O O . THR B 1 55 ? -15.765 13.847 2.9 1 95.68 55 THR B O 1
ATOM 1617 N N . GLN B 1 56 ? -16.303 12.618 4.679 1 94.32 56 GLN B N 1
ATOM 1618 C CA . GLN B 1 56 ? -17.452 13.463 4.985 1 94.32 56 GLN B CA 1
ATOM 1619 C C . GLN B 1 56 ? -17.059 14.616 5.904 1 94.32 56 GLN B C 1
ATOM 1621 O O . GLN B 1 56 ? -17.506 15.749 5.714 1 94.32 56 GLN B O 1
ATOM 1626 N N . HIS B 1 57 ? -16.239 14.379 6.806 1 90.49 57 HIS B N 1
ATOM 1627 C CA . HIS B 1 57 ? -15.914 15.419 7.776 1 90.49 57 HIS B CA 1
ATOM 1628 C C . HIS B 1 57 ? -14.73 16.258 7.307 1 90.49 57 HIS B C 1
ATOM 1630 O O . HIS B 1 57 ? -14.738 17.483 7.447 1 90.49 57 HIS B O 1
ATOM 1636 N N . TRP B 1 58 ? -13.67 15.582 6.805 1 92.7 58 TRP B N 1
ATOM 1637 C CA . TRP B 1 58 ? -12.507 16.331 6.341 1 92.7 58 TRP B CA 1
ATOM 1638 C C . TRP B 1 58 ? -12.669 16.739 4.88 1 92.7 58 TRP B C 1
ATOM 1640 O O . TRP B 1 58 ? -11.861 17.505 4.35 1 92.7 58 TRP B O 1
ATOM 1650 N N . GLY B 1 59 ? -13.612 16.16 4.159 1 93.77 59 GLY B N 1
ATOM 1651 C CA . GLY B 1 59 ? -13.944 16.606 2.815 1 93.77 59 GLY B CA 1
ATOM 1652 C C . GLY B 1 59 ? -12.991 16.08 1.759 1 93.77 59 GLY B C 1
ATOM 1653 O O . GLY B 1 59 ? -12.841 16.684 0.695 1 93.77 59 GLY B O 1
ATOM 1654 N N . LEU B 1 60 ? -12.399 14.955 2.044 1 93.18 60 LEU B N 1
ATOM 1655 C CA . LEU B 1 60 ? -11.509 14.375 1.043 1 93.18 60 LEU B CA 1
ATOM 1656 C C . LEU B 1 60 ? -12.306 13.659 -0.042 1 93.18 60 LEU B C 1
ATOM 1658 O O . LEU B 1 60 ? -13.317 13.015 0.247 1 93.18 60 LEU B O 1
ATOM 1662 N N . ASP B 1 61 ? -11.82 13.767 -1.253 1 91.87 61 ASP B N 1
ATOM 1663 C CA . ASP B 1 61 ? -12.437 13.028 -2.351 1 91.87 61 ASP B CA 1
ATOM 1664 C C . ASP B 1 61 ? -12.229 11.524 -2.186 1 91.87 61 ASP B C 1
ATOM 1666 O O . ASP B 1 61 ? -11.169 11.085 -1.734 1 91.87 61 ASP B O 1
ATOM 1670 N N . VAL B 1 62 ? -13.248 10.843 -2.588 1 91.77 62 VAL B N 1
ATOM 1671 C CA . VAL B 1 62 ? -13.152 9.387 -2.609 1 91.77 62 VAL B CA 1
ATOM 1672 C C . VAL B 1 62 ? -12.015 8.958 -3.533 1 91.77 62 VAL B C 1
ATOM 1674 O O . VAL B 1 62 ? -11.929 9.414 -4.676 1 91.77 62 VAL B O 1
ATOM 1677 N N . PRO B 1 63 ? -11.144 8.1 -3.002 1 91.73 63 PRO B N 1
ATOM 1678 C CA . PRO B 1 63 ? -10.012 7.695 -3.839 1 91.73 63 PRO B CA 1
ATOM 1679 C C . PRO B 1 63 ? -10.415 6.723 -4.946 1 91.73 63 PRO B C 1
ATOM 1681 O O . PRO B 1 63 ? -11.263 5.854 -4.731 1 91.73 63 PRO B O 1
ATOM 1684 N N . ASN B 1 64 ? -9.763 6.987 -6.115 1 88.99 64 ASN B N 1
ATOM 1685 C CA . ASN B 1 64 ? -9.92 6.037 -7.211 1 88.99 64 ASN B CA 1
ATOM 1686 C C . ASN B 1 64 ? -9.037 4.808 -7.02 1 88.99 64 ASN B C 1
ATOM 1688 O O . ASN B 1 64 ? -9.34 3.733 -7.541 1 88.99 64 ASN B O 1
ATOM 1692 N N . LEU B 1 65 ? -7.973 5.071 -6.229 1 90 65 LEU B N 1
ATOM 1693 C CA . LEU B 1 65 ? -6.935 4.064 -6.036 1 90 65 LEU B CA 1
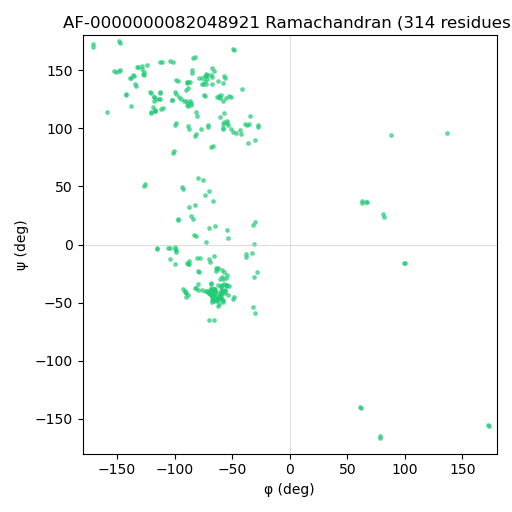ATOM 1694 C C . LEU B 1 65 ? -6.267 4.226 -4.675 1 90 65 LEU B C 1
ATOM 1696 O O . LEU B 1 65 ? -6.247 5.325 -4.116 1 90 65 LEU B O 1
ATOM 1700 N N . LEU B 1 66 ? -5.829 3.106 -4.104 1 94.25 66 LEU B N 1
ATOM 1701 C CA . LEU B 1 66 ? -5.021 3.13 -2.89 1 94.25 66 LEU B CA 1
ATOM 1702 C C . LEU B 1 66 ? -3.644 2.524 -3.141 1 94.25 66 LEU B C 1
ATOM 1704 O O . LEU B 1 66 ? -3.537 1.396 -3.628 1 94.25 66 LEU B O 1
ATOM 1708 N N . ILE B 1 67 ? -2.635 3.222 -2.823 1 94.89 67 ILE B N 1
ATOM 1709 C CA . ILE B 1 67 ? -1.258 2.741 -2.84 1 94.89 67 ILE B CA 1
ATOM 1710 C C . ILE B 1 67 ? -0.684 2.767 -1.425 1 94.89 67 ILE B C 1
ATOM 1712 O O . ILE B 1 67 ? -0.566 3.833 -0.816 1 94.89 67 ILE B O 1
ATOM 1716 N N . SER B 1 68 ? -0.369 1.624 -0.886 1 96.23 68 SER B N 1
ATOM 1717 C CA . SER B 1 68 ? 0.196 1.53 0.456 1 96.23 68 SER B CA 1
ATOM 1718 C C . SER B 1 68 ? 1.636 1.031 0.416 1 96.23 68 SER B C 1
ATOM 1720 O O . SER B 1 68 ? 1.932 0.023 -0.229 1 96.23 68 SER B O 1
ATOM 1722 N N . VAL B 1 69 ? 2.528 1.721 0.972 1 94.19 69 VAL B N 1
ATOM 1723 C CA . VAL B 1 69 ? 3.933 1.346 1.098 1 94.19 69 VAL B CA 1
ATOM 1724 C C . VAL B 1 69 ? 4.323 1.291 2.573 1 94.19 69 VAL B C 1
ATOM 1726 O O . VAL B 1 69 ? 4.26 2.302 3.277 1 94.19 69 VAL B O 1
ATOM 1729 N N . THR B 1 70 ? 4.639 0.111 3.066 1 91.2 70 THR B N 1
ATOM 1730 C CA . THR B 1 70 ? 5.04 -0.061 4.458 1 91.2 70 THR B CA 1
ATOM 1731 C C . THR B 1 70 ? 6.208 -1.037 4.568 1 91.2 70 THR B C 1
ATOM 1733 O O . THR B 1 70 ? 6.311 -1.98 3.781 1 91.2 70 THR B O 1
ATOM 1736 N N . GLY B 1 71 ? 7.13 -0.759 5.51 1 84.08 71 GLY B N 1
ATOM 1737 C CA . GLY B 1 71 ? 8.277 -1.628 5.721 1 84.08 71 GLY B CA 1
ATOM 1738 C C . GLY B 1 71 ? 9.077 -1.27 6.959 1 84.08 71 GLY B C 1
ATOM 1739 O O . GLY B 1 71 ? 8.731 -0.33 7.678 1 84.08 71 GLY B O 1
ATOM 1740 N N . GLY B 1 72 ? 10.019 -2.314 7.179 1 69.28 72 GLY B N 1
ATOM 1741 C CA . GLY B 1 72 ? 10.889 -2.066 8.317 1 69.28 72 GLY B CA 1
ATOM 1742 C C . GLY B 1 72 ? 11.809 -0.876 8.117 1 69.28 72 GLY B C 1
ATOM 1743 O O . GLY B 1 72 ? 12.005 -0.42 6.989 1 69.28 72 GLY B O 1
ATOM 1744 N N . ALA B 1 73 ? 12.246 -0.085 9.138 1 60.71 73 ALA B N 1
ATOM 1745 C CA . ALA B 1 73 ? 13.087 1.104 9.252 1 60.71 73 ALA B CA 1
ATOM 1746 C C . ALA B 1 73 ? 14.449 0.876 8.601 1 60.71 73 ALA B C 1
ATOM 1748 O O . ALA B 1 73 ? 15.059 1.813 8.08 1 60.71 73 ALA B O 1
ATOM 1749 N N . LYS B 1 74 ? 14.812 -0.348 8.561 1 60.96 74 LYS B N 1
ATOM 1750 C CA . LYS B 1 74 ? 16.245 -0.493 8.32 1 60.96 74 LYS B CA 1
ATOM 1751 C C . LYS B 1 74 ? 16.52 -0.916 6.88 1 60.96 74 LYS B C 1
ATOM 1753 O O . LYS B 1 74 ? 17.592 -0.634 6.339 1 60.96 74 LYS B O 1
ATOM 1758 N N . ASN B 1 75 ? 15.458 -1.297 6.283 1 62.57 75 ASN B N 1
ATOM 1759 C CA . ASN B 1 75 ? 16 -2.019 5.136 1 62.57 75 ASN B CA 1
ATOM 1760 C C . ASN B 1 75 ? 15.414 -1.506 3.824 1 62.57 75 ASN B C 1
ATOM 1762 O O . ASN B 1 75 ? 15.11 -2.293 2.925 1 62.57 75 ASN B O 1
ATOM 1766 N N . PHE B 1 76 ? 15.451 -0.232 3.642 1 76.17 76 PHE B N 1
ATOM 1767 C CA . PHE B 1 76 ? 15.16 0.226 2.288 1 76.17 76 PHE B CA 1
ATOM 1768 C C . PHE B 1 76 ? 16.446 0.561 1.543 1 76.17 76 PHE B C 1
ATOM 1770 O O . PHE B 1 76 ? 16.875 1.717 1.522 1 76.17 76 PHE B O 1
ATOM 1777 N N . ASN B 1 77 ? 17.117 -0.42 1.032 1 77.81 77 ASN B N 1
ATOM 1778 C CA . ASN B 1 77 ? 18.37 -0.259 0.301 1 77.81 77 ASN B CA 1
ATOM 1779 C C . ASN B 1 77 ? 18.148 -0.305 -1.208 1 77.81 77 ASN B C 1
ATOM 1781 O O . ASN B 1 77 ? 17.72 -1.328 -1.746 1 77.81 77 ASN B O 1
ATOM 1785 N N . MET B 1 78 ? 18.172 0.875 -1.807 1 82.69 78 MET B N 1
ATOM 1786 C CA . MET B 1 78 ? 18.037 0.998 -3.255 1 82.69 78 MET B CA 1
ATOM 1787 C C . MET B 1 78 ? 19.067 1.973 -3.817 1 82.69 78 MET B C 1
ATOM 1789 O O . MET B 1 78 ? 19.431 2.947 -3.156 1 82.69 78 MET B O 1
ATOM 1793 N N . MET B 1 79 ? 19.529 1.609 -5.079 1 88.8 79 MET B N 1
ATOM 1794 C CA . MET B 1 79 ? 20.375 2.572 -5.777 1 88.8 79 MET B CA 1
ATOM 1795 C C . MET B 1 79 ? 19.667 3.914 -5.923 1 88.8 79 MET B C 1
ATOM 1797 O O . MET B 1 79 ? 18.457 3.961 -6.153 1 88.8 79 MET B O 1
ATOM 1801 N N . PRO B 1 80 ? 20.429 4.991 -5.817 1 90.02 80 PRO B N 1
ATOM 1802 C CA . PRO B 1 80 ? 19.86 6.341 -5.842 1 90.02 80 PRO B CA 1
ATOM 1803 C C . PRO B 1 80 ? 18.962 6.579 -7.054 1 90.02 80 PRO B C 1
ATOM 1805 O O . PRO B 1 80 ? 17.895 7.186 -6.925 1 90.02 80 PRO B O 1
ATOM 1808 N N . ARG B 1 81 ? 19.325 6 -8.205 1 89.2 81 ARG B N 1
ATOM 1809 C CA . ARG B 1 81 ? 18.539 6.219 -9.415 1 89.2 81 ARG B CA 1
ATOM 1810 C C . ARG B 1 81 ? 17.159 5.582 -9.294 1 89.2 81 ARG B C 1
ATOM 1812 O O . ARG B 1 81 ? 16.148 6.216 -9.603 1 89.2 81 ARG B O 1
ATOM 1819 N N . LEU B 1 82 ? 17.137 4.466 -8.806 1 88.32 82 LEU B N 1
ATOM 1820 C CA . LEU B 1 82 ? 15.87 3.759 -8.648 1 88.32 82 LEU B CA 1
ATOM 1821 C C . LEU B 1 82 ? 15.02 4.404 -7.559 1 88.32 82 LEU B C 1
ATOM 1823 O O . LEU B 1 82 ? 13.793 4.453 -7.672 1 88.32 82 LEU B O 1
ATOM 1827 N N . LYS B 1 83 ? 15.71 4.744 -6.532 1 88.48 83 LYS B N 1
ATOM 1828 C CA . LYS B 1 83 ? 15.017 5.451 -5.459 1 88.48 83 LYS B CA 1
ATOM 1829 C C . LYS B 1 83 ? 14.286 6.679 -5.993 1 88.48 83 LYS B C 1
ATOM 1831 O O . LYS B 1 83 ? 13.117 6.901 -5.671 1 88.48 83 LYS B O 1
ATOM 1836 N N . ASN B 1 84 ? 14.937 7.448 -6.881 1 89.38 84 ASN B N 1
ATOM 1837 C CA . ASN B 1 84 ? 14.353 8.654 -7.457 1 89.38 84 ASN B CA 1
ATOM 1838 C C . ASN B 1 84 ? 13.193 8.325 -8.391 1 89.38 84 ASN B C 1
ATOM 1840 O O . ASN B 1 84 ? 12.181 9.028 -8.404 1 89.38 84 ASN B O 1
ATOM 1844 N N . ILE B 1 85 ? 13.337 7.282 -9.133 1 87.53 85 ILE B N 1
ATOM 1845 C CA . ILE B 1 85 ? 12.286 6.852 -10.049 1 87.53 85 ILE B CA 1
ATOM 1846 C C . ILE B 1 85 ? 11.052 6.428 -9.256 1 87.53 85 ILE B C 1
ATOM 1848 O O . ILE B 1 85 ? 9.923 6.753 -9.632 1 87.53 85 ILE B O 1
ATOM 1852 N N . PHE B 1 86 ? 11.328 5.779 -8.201 1 87.73 86 PHE B N 1
ATOM 1853 C CA . PHE B 1 86 ? 10.218 5.317 -7.377 1 87.73 86 PHE B CA 1
ATOM 1854 C C . PHE B 1 86 ? 9.489 6.494 -6.74 1 87.73 86 PHE B C 1
ATOM 1856 O O . PHE B 1 86 ? 8.259 6.56 -6.773 1 87.73 86 PHE B O 1
ATOM 1863 N N . ARG B 1 87 ? 10.23 7.375 -6.185 1 90.6 87 ARG B N 1
ATOM 1864 C CA . ARG B 1 87 ? 9.659 8.55 -5.534 1 90.6 87 ARG B CA 1
ATOM 1865 C C . ARG B 1 87 ? 8.809 9.358 -6.509 1 90.6 87 ARG B C 1
ATOM 1867 O O . ARG B 1 87 ? 7.657 9.682 -6.216 1 90.6 87 ARG B O 1
ATOM 1874 N N . ARG B 1 88 ? 9.338 9.607 -7.683 1 87.68 88 ARG B N 1
ATOM 1875 C CA . ARG B 1 88 ? 8.655 10.414 -8.688 1 87.68 88 ARG B CA 1
ATOM 1876 C C . ARG B 1 88 ? 7.444 9.677 -9.252 1 87.68 88 ARG B C 1
ATOM 1878 O O . ARG B 1 88 ? 6.389 10.278 -9.465 1 87.68 88 ARG B O 1
ATOM 1885 N N . GLY B 1 89 ? 7.659 8.429 -9.476 1 89.03 89 GLY B N 1
ATOM 1886 C CA . GLY B 1 89 ? 6.554 7.63 -9.982 1 89.03 89 GLY B CA 1
ATOM 1887 C C . GLY B 1 89 ? 5.374 7.574 -9.03 1 89.03 89 GLY B C 1
ATOM 1888 O O . GLY B 1 89 ? 4.224 7.725 -9.449 1 89.03 89 GLY B O 1
ATOM 1889 N N . LEU B 1 90 ? 5.648 7.365 -7.84 1 92.24 90 LEU B N 1
ATOM 1890 C CA . LEU B 1 90 ? 4.606 7.271 -6.823 1 92.24 90 LEU B CA 1
ATOM 1891 C C . LEU B 1 90 ? 3.785 8.554 -6.765 1 92.24 90 LEU B C 1
ATOM 1893 O O . LEU B 1 90 ? 2.553 8.509 -6.766 1 92.24 90 LEU B O 1
ATOM 1897 N N . VAL B 1 91 ? 4.415 9.686 -6.724 1 92.08 91 VAL B N 1
ATOM 1898 C CA . VAL B 1 91 ? 3.76 10.984 -6.602 1 92.08 91 VAL B CA 1
ATOM 1899 C C . VAL B 1 91 ? 2.966 11.284 -7.872 1 92.08 91 VAL B C 1
ATOM 1901 O O . VAL B 1 91 ? 1.824 11.743 -7.803 1 92.08 91 VAL B O 1
ATOM 1904 N N . LYS B 1 92 ? 3.479 10.969 -9.084 1 89.52 92 LYS B N 1
ATOM 1905 C CA . LYS B 1 92 ? 2.813 11.251 -10.352 1 89.52 92 LYS B CA 1
ATOM 1906 C C . LYS B 1 92 ? 1.574 10.377 -10.528 1 89.52 92 LYS B C 1
ATOM 1908 O O . LYS B 1 92 ? 0.553 10.836 -11.044 1 89.52 92 LYS B O 1
ATOM 1913 N N . VAL B 1 93 ? 1.644 9.171 -10.148 1 89.79 93 VAL B N 1
ATOM 1914 C CA . VAL B 1 93 ? 0.496 8.275 -10.235 1 89.79 93 VAL B CA 1
ATOM 1915 C C . VAL B 1 93 ? -0.611 8.761 -9.302 1 89.79 93 VAL B C 1
ATOM 1917 O O . VAL B 1 93 ? -1.784 8.787 -9.682 1 89.79 93 VAL B O 1
ATOM 1920 N N . ALA B 1 94 ? -0.152 9.078 -8.101 1 91.37 94 ALA B N 1
ATOM 1921 C CA . ALA B 1 94 ? -1.15 9.563 -7.15 1 91.37 94 ALA B CA 1
ATOM 1922 C C . ALA B 1 94 ? -1.829 10.828 -7.665 1 91.37 94 ALA B C 1
ATOM 1924 O O . ALA B 1 94 ? -3.044 10.988 -7.529 1 91.37 94 ALA B O 1
ATOM 1925 N N . GLN B 1 95 ? -1.146 11.669 -8.206 1 88.47 95 GLN B N 1
ATOM 1926 C CA . GLN B 1 95 ? -1.648 12.94 -8.715 1 88.47 95 GLN B CA 1
ATOM 1927 C C . GLN B 1 95 ? -2.593 12.726 -9.894 1 88.47 95 GLN B C 1
ATOM 1929 O O . GLN B 1 95 ? -3.609 13.414 -10.016 1 88.47 95 GLN B O 1
ATOM 1934 N N . THR B 1 96 ? -2.285 11.794 -10.794 1 86.76 96 THR B N 1
ATOM 1935 C CA . THR B 1 96 ? -3.008 11.646 -12.052 1 86.76 96 THR B CA 1
ATOM 1936 C C . THR B 1 96 ? -4.218 10.733 -11.876 1 86.76 96 THR B C 1
ATOM 1938 O O . THR B 1 96 ? -5.167 10.793 -12.661 1 86.76 96 THR B O 1
ATOM 1941 N N . THR B 1 97 ? -4.25 9.965 -10.797 1 87.17 97 THR B N 1
ATOM 1942 C CA . THR B 1 97 ? -5.318 8.979 -10.67 1 87.17 97 THR B CA 1
ATOM 1943 C C . THR B 1 97 ? -6.226 9.314 -9.491 1 87.17 97 THR B C 1
ATOM 1945 O O . THR B 1 97 ? -7.237 8.644 -9.269 1 87.17 97 THR B O 1
ATOM 1948 N N . GLY B 1 98 ? -5.905 10.324 -8.785 1 88.7 98 GLY B N 1
ATOM 1949 C CA . GLY B 1 98 ? -6.681 10.58 -7.582 1 88.7 98 GLY B CA 1
ATOM 1950 C C . GLY B 1 98 ? -6.519 9.503 -6.526 1 88.7 98 GLY B C 1
ATOM 1951 O O . GLY B 1 98 ? -7.479 9.151 -5.839 1 88.7 98 GLY B O 1
ATOM 1952 N N . ALA B 1 99 ? -5.26 8.992 -6.446 1 92.16 99 ALA B N 1
ATOM 1953 C CA . ALA B 1 99 ? -4.979 7.934 -5.48 1 92.16 99 ALA B CA 1
ATOM 1954 C C . ALA B 1 99 ? -4.657 8.516 -4.106 1 92.16 99 ALA B C 1
ATOM 1956 O O . ALA B 1 99 ? -4.126 9.625 -4.004 1 92.16 99 ALA B O 1
ATOM 1957 N N . TRP B 1 100 ? -5.032 7.761 -3.018 1 95.82 100 TRP B N 1
ATOM 1958 C CA . TRP B 1 100 ? -4.457 7.991 -1.697 1 95.82 100 TRP B CA 1
ATOM 1959 C C . TRP B 1 100 ? -3.159 7.21 -1.524 1 95.82 100 TRP B C 1
ATOM 1961 O O . TRP B 1 100 ? -3.057 6.059 -1.955 1 95.82 100 TRP B O 1
ATOM 1971 N N . ILE B 1 101 ? -2.201 7.795 -0.914 1 96.32 101 ILE B N 1
ATOM 1972 C CA . ILE B 1 101 ? -0.981 7.106 -0.51 1 96.32 101 ILE B CA 1
ATOM 1973 C C . ILE B 1 101 ? -1.029 6.804 0.986 1 96.32 101 ILE B C 1
ATOM 1975 O O . ILE B 1 101 ? -1.233 7.706 1.801 1 96.32 101 ILE B O 1
ATOM 1979 N N . ILE B 1 102 ? -0.868 5.549 1.37 1 96.04 102 ILE B N 1
ATOM 1980 C CA . ILE B 1 102 ? -0.843 5.129 2.767 1 96.04 102 ILE B CA 1
ATOM 1981 C C . ILE B 1 102 ? 0.551 4.622 3.129 1 96.04 102 ILE B C 1
ATOM 1983 O O . ILE B 1 102 ? 1.146 3.839 2.385 1 96.04 102 ILE B O 1
ATOM 1987 N N . THR B 1 103 ? 1.176 5.037 4.207 1 94.79 103 THR B N 1
ATOM 1988 C CA . THR B 1 103 ? 2.496 4.622 4.668 1 94.79 103 THR B CA 1
ATOM 1989 C C . THR B 1 103 ? 2.569 4.647 6.192 1 94.79 103 THR B C 1
ATOM 1991 O O . THR B 1 103 ? 1.577 4.943 6.862 1 94.79 103 THR B O 1
ATOM 1994 N N . GLY B 1 104 ? 3.719 4.182 6.629 1 88.71 104 GLY B N 1
ATOM 1995 C CA . GLY B 1 104 ? 3.94 4.279 8.063 1 88.71 104 GLY B CA 1
ATOM 1996 C C . GLY B 1 104 ? 4.228 5.694 8.528 1 88.71 104 GLY B C 1
ATOM 1997 O O . GLY B 1 104 ? 4.677 6.532 7.742 1 88.71 104 GLY B O 1
ATOM 1998 N N . GLY B 1 105 ? 3.848 6.141 9.609 1 82.56 105 GLY B N 1
ATOM 1999 C CA . GLY B 1 105 ? 4.018 7.473 10.166 1 82.56 105 GLY B CA 1
ATOM 2000 C C . GLY B 1 105 ? 5.35 7.662 10.866 1 82.56 105 GLY B C 1
ATOM 2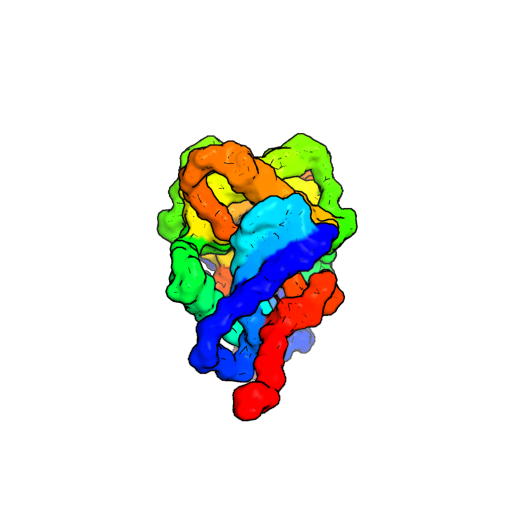001 O O . GLY B 1 105 ? 5.515 8.595 11.656 1 82.56 105 GLY B O 1
ATOM 2002 N N . SER B 1 106 ? 6.326 6.812 10.494 1 81.35 106 SER B N 1
ATOM 2003 C CA . SER B 1 106 ? 7.617 6.917 11.166 1 81.35 106 SER B CA 1
ATOM 2004 C C . SER B 1 106 ? 8.633 7.652 10.298 1 81.35 106 SER B C 1
ATOM 2006 O O . SER B 1 106 ? 8.439 7.791 9.088 1 81.35 106 SER B O 1
ATOM 2008 N N . HIS B 1 107 ? 9.679 8.251 10.891 1 83.73 107 HIS B N 1
ATOM 2009 C CA . HIS B 1 107 ? 10.756 8.938 10.189 1 83.73 107 HIS B CA 1
ATOM 2010 C C . HIS B 1 107 ? 11.922 7.994 9.91 1 83.73 107 HIS B C 1
ATOM 2012 O O . HIS B 1 107 ? 13.064 8.29 10.266 1 83.73 107 HIS B O 1
ATOM 2018 N N . ALA B 1 108 ? 11.567 6.809 9.377 1 84.52 108 ALA B N 1
ATOM 2019 C CA . ALA B 1 108 ? 12.621 5.831 9.121 1 84.52 108 ALA B CA 1
ATOM 2020 C C . ALA B 1 108 ? 12.299 4.986 7.891 1 84.52 108 ALA B C 1
ATOM 2022 O O . ALA B 1 108 ? 11.13 4.817 7.535 1 84.52 108 ALA B O 1
ATOM 2023 N N . GLY B 1 109 ? 13.419 4.563 7.233 1 85.62 109 GLY B N 1
ATOM 2024 C CA . GLY B 1 109 ? 13.301 3.607 6.144 1 85.62 109 GLY B CA 1
ATOM 2025 C C . GLY B 1 109 ? 12.464 4.12 4.987 1 85.62 109 GLY B C 1
ATOM 2026 O O . GLY B 1 109 ? 12.564 5.29 4.613 1 85.62 109 GLY B O 1
ATOM 2027 N N . VAL B 1 110 ? 11.659 3.225 4.432 1 88.74 110 VAL B N 1
ATOM 2028 C CA . VAL B 1 110 ? 10.888 3.534 3.232 1 88.74 110 VAL B CA 1
ATOM 2029 C C . VAL B 1 110 ? 9.815 4.57 3.561 1 88.74 110 VAL B C 1
ATOM 2031 O O . VAL B 1 110 ? 9.434 5.371 2.705 1 88.74 110 VAL B O 1
ATOM 2034 N N . MET B 1 111 ? 9.286 4.484 4.797 1 90.84 111 MET B N 1
ATOM 2035 C CA . MET B 1 111 ? 8.261 5.442 5.202 1 90.84 111 MET B CA 1
ATOM 2036 C C . MET B 1 111 ? 8.794 6.869 5.139 1 90.84 111 MET B C 1
ATOM 2038 O O . MET B 1 111 ? 8.085 7.783 4.715 1 90.84 111 MET B O 1
ATOM 2042 N N . LYS B 1 112 ? 10.048 7.061 5.478 1 89.05 112 LYS B N 1
ATOM 2043 C CA . LYS B 1 112 ? 10.697 8.364 5.366 1 89.05 112 LYS B CA 1
ATOM 2044 C C . LYS B 1 112 ? 10.814 8.796 3.907 1 89.05 112 LYS B C 1
ATOM 2046 O O . LYS B 1 112 ? 10.569 9.958 3.576 1 89.05 112 LYS B O 1
ATOM 2051 N N . GLN B 1 113 ? 11.189 7.855 3.09 1 89.97 113 GLN B N 1
ATOM 2052 C CA . GLN B 1 113 ? 11.351 8.156 1.671 1 89.97 113 GLN B CA 1
ATOM 2053 C C . GLN B 1 113 ? 10.03 8.598 1.048 1 89.97 113 GLN B C 1
ATOM 2055 O O . GLN B 1 113 ? 9.999 9.536 0.248 1 89.97 113 GLN B O 1
ATOM 2060 N N . VAL B 1 114 ? 8.981 7.899 1.367 1 92.52 114 VAL B N 1
ATOM 2061 C CA . VAL B 1 114 ? 7.663 8.245 0.845 1 92.52 114 VAL B CA 1
ATOM 2062 C C . VAL B 1 114 ? 7.247 9.62 1.362 1 92.52 114 VAL B C 1
ATOM 2064 O O . VAL B 1 114 ? 6.747 10.451 0.6 1 92.52 114 VAL B O 1
ATOM 2067 N N . GLY B 1 115 ? 7.393 9.858 2.691 1 90.63 115 GLY B N 1
ATOM 2068 C CA . GLY B 1 115 ? 7.07 11.151 3.273 1 90.63 115 GLY B CA 1
ATOM 2069 C C . GLY B 1 115 ? 7.823 12.3 2.63 1 90.63 115 GLY B C 1
ATOM 2070 O O . GLY B 1 115 ? 7.242 13.351 2.351 1 90.63 115 GLY B O 1
ATOM 2071 N N . GLU B 1 116 ? 9.037 12.106 2.324 1 90.18 116 GLU B N 1
ATOM 2072 C CA . GLU B 1 116 ? 9.868 13.136 1.708 1 90.18 116 GLU B CA 1
ATOM 2073 C C . GLU B 1 116 ? 9.443 13.398 0.266 1 90.18 116 GLU B C 1
ATOM 2075 O O . GLU B 1 116 ? 9.443 14.543 -0.189 1 90.18 116 GLU B O 1
ATOM 2080 N N . ALA B 1 117 ? 9.143 12.317 -0.393 1 91.18 117 ALA B N 1
ATOM 2081 C CA . ALA B 1 117 ? 8.704 12.477 -1.777 1 91.18 117 ALA B CA 1
ATOM 2082 C C . ALA B 1 117 ? 7.448 13.34 -1.857 1 91.18 117 ALA B C 1
ATOM 2084 O O . ALA B 1 117 ? 7.347 14.223 -2.713 1 91.18 117 ALA B O 1
ATOM 2085 N N . VAL B 1 118 ? 6.49 13.045 -1.001 1 91.06 118 VAL B N 1
ATOM 2086 C CA . VAL B 1 118 ? 5.232 13.784 -0.988 1 91.06 118 VAL B CA 1
ATOM 2087 C C . VAL B 1 118 ? 5.488 15.231 -0.573 1 91.06 118 VAL B C 1
ATOM 2089 O O . VAL B 1 118 ? 4.904 16.159 -1.138 1 91.06 118 VAL B O 1
ATOM 2092 N N . ARG B 1 119 ? 6.324 15.399 0.395 1 88 119 ARG B N 1
ATOM 2093 C CA . ARG B 1 119 ? 6.664 16.742 0.854 1 88 119 ARG B CA 1
ATOM 2094 C C . ARG B 1 119 ? 7.321 17.551 -0.26 1 88 119 ARG B C 1
ATOM 2096 O O . ARG B 1 119 ? 6.935 18.693 -0.515 1 88 119 ARG B O 1
ATOM 2103 N N . ASP B 1 120 ? 8.348 16.987 -0.887 1 86.61 120 ASP B N 1
ATOM 2104 C CA . ASP B 1 120 ? 9.081 17.677 -1.944 1 86.61 120 ASP B CA 1
ATOM 2105 C C . ASP B 1 120 ? 8.152 18.067 -3.092 1 86.61 120 ASP B C 1
ATOM 2107 O O . ASP B 1 120 ? 8.277 19.156 -3.655 1 86.61 120 ASP B O 1
ATOM 2111 N N . PHE B 1 121 ? 7.299 17.181 -3.345 1 83.81 121 PHE B N 1
ATOM 2112 C CA . PHE B 1 121 ? 6.362 17.456 -4.427 1 83.81 121 PHE B CA 1
ATOM 2113 C C . PHE B 1 121 ? 5.421 18.595 -4.051 1 83.81 121 PHE B C 1
ATOM 2115 O O . PHE B 1 121 ? 5.145 19.475 -4.87 1 83.81 121 PHE B O 1
ATOM 2122 N N . SER B 1 122 ? 4.824 18.495 -2.847 1 81.34 122 SER B N 1
ATOM 2123 C CA . SER B 1 122 ? 3.884 19.513 -2.389 1 81.34 122 SER B CA 1
ATOM 2124 C C . SER B 1 122 ? 4.537 20.891 -2.351 1 81.34 122 SER B C 1
ATOM 2126 O O . SER B 1 122 ? 3.863 21.908 -2.526 1 81.34 122 SER B O 1
ATOM 2128 N N . MET B 1 123 ? 5.848 20.925 -2.111 1 78.04 123 MET B N 1
ATOM 2129 C CA . MET B 1 123 ? 6.571 22.191 -2.019 1 78.04 123 MET B CA 1
ATOM 2130 C C . MET B 1 123 ? 6.877 22.743 -3.407 1 78.04 123 MET B C 1
ATOM 2132 O O . MET B 1 123 ? 7.014 23.956 -3.581 1 78.04 123 MET B O 1
ATOM 2136 N N . SER B 1 124 ? 7.109 21.822 -4.27 1 75.68 124 SER B N 1
ATOM 2137 C CA . SER B 1 124 ? 7.479 22.25 -5.615 1 75.68 124 SER B CA 1
ATOM 2138 C C . SER B 1 124 ? 6.246 22.59 -6.445 1 75.68 124 SER B C 1
ATOM 2140 O O . SER B 1 124 ? 6.331 23.359 -7.405 1 75.68 124 SER B O 1
ATOM 2142 N N . SER B 1 125 ? 5.276 21.785 -6.182 1 62.88 125 SER B N 1
ATOM 2143 C CA . SER B 1 125 ? 4.11 21.978 -7.038 1 62.88 125 SER B CA 1
ATOM 2144 C C . SER B 1 125 ? 3.433 23.314 -6.756 1 62.88 125 SER B C 1
ATOM 2146 O O . SER B 1 125 ? 3.076 23.607 -5.613 1 62.88 125 SER B O 1
ATOM 2148 N N . SER B 1 126 ? 3.996 24.271 -7.399 1 56.37 126 SER B N 1
ATOM 2149 C CA . SER B 1 126 ? 3.236 25.515 -7.454 1 56.37 126 SER B CA 1
ATOM 2150 C C . SER B 1 126 ? 1.788 25.261 -7.861 1 56.37 126 SER B C 1
ATOM 2152 O O . SER B 1 126 ? 0.908 26.077 -7.583 1 56.37 126 SER B O 1
ATOM 2154 N N . CYS B 1 127 ? 1.724 24.431 -8.888 1 50.97 127 CYS B N 1
ATOM 2155 C CA . CYS B 1 127 ? 0.418 24.244 -9.509 1 50.97 127 CYS B CA 1
ATOM 2156 C C . CYS B 1 127 ? -0.428 23.256 -8.714 1 50.97 127 CYS B C 1
ATOM 2158 O O . CYS B 1 127 ? 0.071 22.217 -8.277 1 50.97 127 CYS B O 1
ATOM 2160 N N . LYS B 1 128 ? -1.319 23.803 -8.203 1 53.33 128 LYS B N 1
ATOM 2161 C CA . LYS B 1 128 ? -2.484 23.27 -7.504 1 53.33 128 LYS B CA 1
ATOM 2162 C C . LYS B 1 128 ? -2.924 21.938 -8.105 1 53.33 128 LYS B C 1
ATOM 2164 O O . LYS B 1 128 ? -3.978 21.407 -7.748 1 53.33 128 LYS B O 1
ATOM 2169 N N . GLU B 1 129 ? -2.259 21.507 -9.339 1 52.14 129 GLU B N 1
ATOM 2170 C CA . GLU B 1 129 ? -2.951 20.409 -10.008 1 52.14 129 GLU B CA 1
ATOM 2171 C C . GLU B 1 129 ? -2.689 19.081 -9.303 1 52.14 129 GLU B C 1
ATOM 2173 O O . GLU B 1 129 ? -1.555 18.598 -9.278 1 52.14 129 GLU B O 1
ATOM 2178 N N . GLY B 1 130 ? -3.737 18.787 -8.517 1 62.2 130 GLY B N 1
ATOM 2179 C CA . GLY B 1 130 ? -4.265 17.583 -7.895 1 62.2 130 GLY B CA 1
ATOM 2180 C C . GLY B 1 130 ? -3.661 17.301 -6.533 1 62.2 130 GLY B C 1
ATOM 2181 O O . GLY B 1 130 ? -2.447 17.12 -6.411 1 62.2 130 GLY B O 1
ATOM 2182 N N . GLU B 1 131 ? -4.218 17.676 -5.665 1 78.33 131 GLU B N 1
ATOM 2183 C CA . GLU B 1 131 ? -3.843 17.426 -4.276 1 78.33 131 GLU B CA 1
ATOM 2184 C C . GLU B 1 131 ? -3.657 15.934 -4.015 1 78.33 131 GLU B C 1
ATOM 2186 O O . GLU B 1 131 ? -4.408 15.108 -4.539 1 78.33 131 GLU B O 1
ATOM 2191 N N . ILE B 1 132 ? -2.479 15.592 -3.433 1 88.2 132 ILE B N 1
ATOM 2192 C CA . ILE B 1 132 ? -2.189 14.215 -3.049 1 88.2 132 ILE B CA 1
ATOM 2193 C C . ILE B 1 132 ? -2.619 13.98 -1.603 1 88.2 132 ILE B C 1
ATOM 2195 O O . ILE B 1 132 ? -2.27 14.757 -0.711 1 88.2 132 ILE B O 1
ATOM 2199 N N . VAL B 1 133 ? -3.435 13.034 -1.49 1 93.81 133 VAL B N 1
ATOM 2200 C CA . VAL B 1 133 ? -3.804 12.634 -0.136 1 93.81 133 VAL B CA 1
ATOM 2201 C C . VAL B 1 133 ? -2.831 11.574 0.374 1 93.81 133 VAL B C 1
ATOM 2203 O O . VAL B 1 133 ? -2.661 10.525 -0.253 1 93.81 133 VAL B O 1
ATOM 2206 N N . THR B 1 134 ? -2.147 11.865 1.469 1 94.81 134 THR B N 1
ATOM 2207 C CA . THR B 1 134 ? -1.214 10.941 2.104 1 94.81 134 THR B CA 1
ATOM 2208 C C . THR B 1 134 ? -1.625 10.665 3.547 1 94.81 134 THR B C 1
ATOM 2210 O O . THR B 1 134 ? -1.908 11.594 4.306 1 94.81 134 THR B O 1
ATOM 2213 N N . ILE B 1 135 ? -1.653 9.395 3.882 1 95.16 135 ILE B N 1
ATOM 2214 C CA . ILE B 1 135 ? -2.064 8.968 5.215 1 95.16 135 ILE B CA 1
ATOM 2215 C C . ILE B 1 135 ? -0.911 8.239 5.902 1 95.16 135 ILE B C 1
ATOM 2217 O O . ILE B 1 135 ? -0.394 7.249 5.378 1 95.16 135 ILE B O 1
ATOM 2221 N N . GLY B 1 136 ? -0.432 8.764 7.014 1 93.39 136 GLY B N 1
ATOM 2222 C CA . GLY B 1 136 ? 0.521 8.088 7.879 1 93.39 136 GLY B CA 1
ATOM 2223 C C . GLY B 1 136 ? -0.135 7.374 9.046 1 93.39 136 GLY B C 1
ATOM 2224 O O . GLY B 1 136 ? -0.96 7.957 9.753 1 93.39 136 GLY B O 1
ATOM 2225 N N . ILE B 1 137 ? 0.149 6.179 9.185 1 91.94 137 ILE B N 1
ATOM 2226 C CA . ILE B 1 137 ? -0.37 5.402 10.305 1 91.94 137 ILE B CA 1
ATOM 2227 C C . ILE B 1 137 ? 0.772 5.026 11.246 1 91.94 137 ILE B C 1
ATOM 2229 O O . ILE B 1 137 ? 1.714 4.338 10.845 1 91.94 137 ILE B O 1
ATOM 2233 N N . ALA B 1 138 ? 0.705 5.519 12.446 1 88.49 138 ALA B N 1
ATOM 2234 C CA . ALA B 1 138 ? 1.734 5.242 13.445 1 88.49 138 ALA B CA 1
ATOM 2235 C C . ALA B 1 138 ? 1.118 4.694 14.729 1 88.49 138 ALA B C 1
ATOM 2237 O O . ALA B 1 138 ? 0.023 5.103 15.123 1 88.49 138 ALA B O 1
ATOM 2238 N N . THR B 1 139 ? 1.902 3.805 15.334 1 85.54 139 THR B N 1
ATOM 2239 C CA . THR B 1 139 ? 1.463 3.311 16.634 1 85.54 139 THR B CA 1
ATOM 2240 C C . THR B 1 139 ? 1.624 4.387 17.704 1 85.54 139 THR B C 1
ATOM 2242 O O . THR B 1 139 ? 2.549 5.199 17.641 1 85.54 139 THR B O 1
ATOM 2245 N N . TRP B 1 140 ? 0.723 4.371 18.588 1 81.14 140 TRP B N 1
ATOM 2246 C CA . TRP B 1 140 ? 0.697 5.377 19.645 1 81.14 140 TRP B CA 1
ATOM 2247 C C . TRP B 1 140 ? 2.031 5.428 20.381 1 81.14 140 TRP B C 1
ATOM 2249 O O . TRP B 1 140 ? 2.5 6.505 20.757 1 81.14 140 TRP B O 1
ATOM 2259 N N . GLY B 1 141 ? 2.704 4.351 20.569 1 79.57 141 GLY B N 1
ATOM 2260 C CA . GLY B 1 141 ? 3.955 4.264 21.305 1 79.57 141 GLY B CA 1
ATOM 2261 C C . GLY B 1 141 ? 5.117 4.922 20.586 1 79.57 141 GLY B C 1
ATOM 2262 O O . GLY B 1 141 ? 6.144 5.222 21.2 1 79.57 141 GLY B O 1
ATOM 2263 N N . THR B 1 142 ? 4.957 5.237 19.368 1 80.56 142 THR B N 1
ATOM 2264 C CA . THR B 1 142 ? 6.069 5.785 18.599 1 80.56 142 THR B CA 1
ATOM 2265 C C . THR B 1 142 ? 5.888 7.285 18.381 1 80.56 142 THR B C 1
ATOM 2267 O O . THR B 1 142 ? 6.757 7.943 17.806 1 80.56 142 THR B O 1
ATOM 2270 N N . VAL B 1 143 ? 4.785 7.774 18.847 1 81.41 143 VAL B N 1
ATOM 2271 C CA . VAL B 1 143 ? 4.496 9.191 18.649 1 81.41 143 VAL B CA 1
ATOM 2272 C C . VAL B 1 143 ? 5.135 10.01 19.768 1 81.41 143 VAL B C 1
ATOM 2274 O O . VAL B 1 143 ? 4.868 9.775 20.948 1 81.41 143 VAL B O 1
ATOM 2277 N N . TYR B 1 144 ? 5.987 10.91 19.253 1 80.83 144 TYR B N 1
ATOM 2278 C CA . TYR B 1 144 ? 6.592 11.822 20.217 1 80.83 144 TYR B CA 1
ATOM 2279 C C . TYR B 1 144 ? 5.601 12.899 20.644 1 80.83 144 TYR B C 1
ATOM 2281 O O . TYR B 1 144 ? 4.858 13.431 19.817 1 80.83 144 TYR B O 1
ATOM 2289 N N . ASN B 1 145 ? 5.572 13.224 21.947 1 80.39 145 ASN B N 1
ATOM 2290 C CA . ASN B 1 145 ? 4.707 14.24 22.535 1 80.39 145 ASN B CA 1
ATOM 2291 C C . ASN B 1 145 ? 3.232 13.884 22.373 1 80.39 145 ASN B C 1
ATOM 2293 O O . ASN B 1 145 ? 2.417 14.739 22.023 1 80.39 145 ASN B O 1
ATOM 2297 N N . ARG B 1 146 ? 2.985 12.578 22.47 1 76.9 146 ARG B N 1
ATOM 2298 C CA . ARG B 1 146 ? 1.65 12.049 22.215 1 76.9 146 ARG B CA 1
ATOM 2299 C C . ARG B 1 146 ? 0.642 12.598 23.219 1 76.9 146 ARG B C 1
ATOM 2301 O O . ARG B 1 146 ? -0.559 12.636 22.943 1 76.9 146 ARG B O 1
ATOM 2308 N N . GLY B 1 147 ? 1.196 13.048 24.333 1 74.35 147 GLY B N 1
ATOM 2309 C CA . GLY B 1 147 ? 0.308 13.651 25.314 1 74.35 147 GLY B CA 1
ATOM 2310 C C . GLY B 1 147 ? -0.453 14.847 24.773 1 74.35 147 GLY B C 1
ATOM 2311 O O . GLY B 1 147 ? -1.57 15.129 25.213 1 74.35 147 GLY B O 1
ATOM 2312 N N . SER B 1 148 ? 0.081 15.453 23.716 1 74.42 148 SER B N 1
ATOM 2313 C CA . SER B 1 148 ? -0.543 16.63 23.119 1 74.42 148 SER B CA 1
ATOM 2314 C C . SER B 1 148 ? -1.703 16.238 22.208 1 74.42 148 SER B C 1
ATOM 2316 O O . SER B 1 148 ? -2.513 17.086 21.828 1 74.42 148 SER B O 1
ATOM 2318 N N . LEU B 1 149 ? -1.822 15.007 21.92 1 72.9 149 LEU B N 1
ATOM 2319 C CA . LEU B 1 149 ? -2.838 14.526 20.989 1 72.9 149 LEU B CA 1
ATOM 2320 C C . LEU B 1 149 ? -4.044 13.971 21.74 1 72.9 149 LEU B C 1
ATOM 2322 O O . LEU B 1 149 ? -4.968 13.432 21.127 1 72.9 149 LEU B O 1
ATOM 2326 N N . ILE B 1 150 ? -3.736 13.978 23.003 1 68.6 150 ILE B N 1
ATOM 2327 C CA . ILE B 1 150 ? -4.847 13.526 23.832 1 68.6 150 ILE B CA 1
ATOM 2328 C C . ILE B 1 150 ? -5.745 14.71 24.182 1 68.6 150 ILE B C 1
ATOM 2330 O O . ILE B 1 150 ? -5.255 15.795 24.504 1 68.6 150 ILE B O 1
ATOM 2334 N N . CYS B 1 151 ? -6.881 14.818 23.412 1 57.57 151 CYS B N 1
ATOM 2335 C CA . CYS B 1 151 ? -7.796 15.887 23.797 1 57.57 151 CYS B CA 1
ATOM 2336 C C . CYS B 1 151 ? -7.848 16.041 25.312 1 57.57 151 CYS B C 1
ATOM 2338 O O . CYS B 1 151 ? -8.052 15.062 26.033 1 57.57 151 CYS B O 1
ATOM 2340 N N . PRO B 1 152 ? -7.08 17.173 25.719 1 46.39 152 PRO B N 1
ATOM 2341 C CA . PRO B 1 152 ? -7.222 17.4 27.159 1 46.39 152 PRO B CA 1
ATOM 2342 C C . PRO B 1 152 ? -8.662 17.241 27.643 1 46.39 152 PRO B C 1
ATOM 2344 O O . PRO B 1 152 ? -9.6 17.591 26.923 1 46.39 152 PRO B O 1
ATOM 2347 N N . MET B 1 153 ? -8.868 16.032 28.095 1 40.72 153 MET B N 1
ATOM 2348 C CA . MET B 1 153 ? -10.156 16.039 28.783 1 40.72 153 MET B CA 1
ATOM 2349 C C . MET B 1 153 ? -10.44 17.407 29.394 1 40.72 153 MET B C 1
ATOM 2351 O O . MET B 1 153 ? -9.543 18.04 29.954 1 40.72 153 MET B O 1
ATOM 2355 N N . ILE B 1 154 ? -11.11 18.316 28.611 1 38.1 154 ILE B N 1
ATOM 2356 C CA . ILE B 1 154 ? -11.489 19.496 29.379 1 38.1 154 ILE B CA 1
ATOM 2357 C C . ILE B 1 154 ? -11.673 19.119 30.848 1 38.1 154 ILE B C 1
ATOM 2359 O O . ILE B 1 154 ? -12.43 18.201 31.169 1 38.1 154 ILE B O 1
ATOM 2363 N N . PRO B 1 155 ? -10.635 19.466 31.701 1 34.07 155 PRO B N 1
ATOM 2364 C CA . PRO B 1 155 ? -11.076 19.336 33.092 1 34.07 155 PRO B CA 1
ATOM 2365 C C . PRO B 1 155 ? -12.54 19.724 33.286 1 34.07 155 PRO B C 1
ATOM 2367 O O . PRO B 1 155 ? -13.027 20.653 32.636 1 34.07 155 PRO B O 1
ATOM 2370 N N . ALA B 1 156 ? -13.456 18.715 33.45 1 34.31 156 ALA B N 1
ATOM 2371 C CA . ALA B 1 156 ? -14.76 19.025 34.029 1 34.31 156 ALA B CA 1
ATOM 2372 C C . ALA B 1 156 ? -14.659 20.181 35.021 1 34.31 156 ALA B C 1
ATOM 2374 O O . ALA B 1 156 ? -15.613 20.468 35.748 1 34.31 156 ALA B O 1
ATOM 2375 N N . GLY B 1 157 ? -13.473 20.767 35.256 1 28.87 157 GLY B N 1
ATOM 2376 C CA . GLY B 1 157 ? -13.672 21.831 36.227 1 28.87 157 GLY B CA 1
ATOM 2377 C C . GLY B 1 157 ? -14.528 22.967 35.7 1 28.87 157 GLY B C 1
ATOM 2378 O O . GLY B 1 157 ? -14.826 23.916 36.429 1 28.87 157 GLY B O 1
ATOM 2379 N N . LEU B 1 158 ? -14.451 23.498 34.54 1 28.56 158 LEU B N 1
ATOM 2380 C CA . LEU B 1 158 ? -15.148 24.778 34.609 1 28.56 158 LEU B CA 1
ATOM 2381 C C . LEU B 1 158 ? -16.658 24.573 34.657 1 28.56 158 LEU B C 1
ATOM 2383 O O . LEU B 1 158 ? -17.271 24.208 33.651 1 28.56 158 LEU B O 1
ATOM 2387 N N . SER B 1 159 ? -17.295 23.561 35.474 1 23.84 159 SER B N 1
ATOM 2388 C CA . SER B 1 159 ? -18.492 24.253 35.941 1 23.84 159 SER B CA 1
ATOM 2389 C C . SER B 1 159 ? -18.136 25.398 36.883 1 23.84 159 SER B C 1
ATOM 2391 O O . SER B 1 159 ? -17.131 25.334 37.594 1 23.84 159 SER B O 1
#

Organism: Chelonoidis abingdonii (NCBI:txid106734)

Nearest PDB structures (foldseek):
  6puu-assembly1_A  TM=9.199E-01  e=4.630E-14  Homo sapiens
  6d73-assembly1_C  TM=9.009E-01  e=8.096E-13  Danio rerio
  6puo-assembly1_A  TM=8.420E-01  e=1.311E-13  Homo sapiens
  7mbt-assembly1_A  TM=8.850E-01  e=2.349E-08  Danio rerio
  8sri-assembly1_A  TM=7.829E-01  e=2.709E-06  Salpingoeca rosetta

Solvent-accessible surface area (backbone atoms only — not comparable to full-atom values): 17958 Å² total; per-residue (Å²): 118,63,67,41,70,53,49,64,55,68,73,76,76,80,62,58,84,47,78,33,61,23,51,31,41,35,28,47,41,88,65,56,90,56,69,40,79,47,69,44,68,43,94,79,56,58,65,68,59,58,48,44,45,43,37,70,71,68,59,42,74,82,60,37,26,41,39,32,42,41,55,50,54,80,50,63,63,66,58,70,68,59,47,49,50,44,41,52,43,53,51,52,50,23,34,64,38,46,18,33,40,37,31,38,54,49,92,35,32,48,23,30,50,53,53,48,37,53,49,54,45,64,68,62,48,78,67,78,83,43,78,66,49,72,46,62,54,62,58,75,88,73,46,72,72,46,72,62,59,43,63,69,68,71,67,80,62,84,109,113,61,68,40,71,50,48,61,56,71,68,74,75,78,59,53,88,39,66,48,61,23,50,30,38,34,24,44,32,84,65,53,90,54,69,40,79,47,69,41,68,40,94,79,57,57,62,69,59,57,48,44,45,43,37,68,70,68,60,42,76,82,58,38,27,40,40,34,43,41,53,49,54,79,49,62,64,64,60,68,68,56,47,51,50,44,41,52,43,52,53,52,50,22,37,64,36,44,18,34,38,37,31,39,54,48,92,37,34,48,21,31,51,53,53,47,38,53,50,53,44,63,70,62,46,76,61,76,80,48,76,67,46,72,46,63,55,62,61,74,88,75,45,75,71,47,74,64,57,44,56,68,68,69,67,79,59,86,112

Foldseek 3Di:
DPWDQWPFPPPPPPQPVAQQRTWGWTDGPPLPPDIDIDIRDDPPDDVVVVVCCVCVVVPQDDAPEEAEDEDDQPDQDDDPVVLVVVLVVVQVCCLVRVYAYEYAPDCGHVSVSNVVSLSVCVVPCPDPSGDHHYHHDYDCVRDPPSVSRPPPPPPPPPD/DAKDQWPFPPPPPPCPVAQQNTWGWTDGPPLPPDIDIDTGHDPPPDVVVVVCCVCPVVPQDDAPEEAEDEDDQPDQDDDPVVLVVVLVVVLVCCLVRVYEYEYAPDCGHVRVSNVVSLSVCVVPCPDPRGDYHYHHDYDCVRDPPSVSRRPPPPPVPPD

pLDDT: mean 75.35, std 20.71, range [23.84, 96.36]

Secondary structure (DSSP, 8-state):
--EEEEEE----TT----TT--EEEEEETTSTT-EEEEE---TTS-HHHHHHIIIIIS-PPPPSEEEEEEE-SS-----HHHHHHHHHHHHHHHHHHTEEEEEESSSSHHHHHHHHHHHHHHHH--S-S-PPEEEEE--GGG-TTGGGGS-----TT--/--EEEEEE----TT----SS-EEEEEEETTSTT-EEEEEE--TTS-HHHHHHIIIIIS-PPPPSEEEEEEE-SS-----HHHHHHHHHHHHHHHHHHTEEEEEESSSSHHHHHHHHHHHHHHHH--S---PPEEEEE--GGG-TTGGGGS-----TT--

InterPro domains:
  IPR041491 TRPM, SLOG domain [PF18139] (36-151)
  IPR050927 Transient receptor potential cation channel M [PTHR13800] (10-150)

Sequence (318 aa):
HEITQINPATNSKHIQEMPTDAFGDISFAGLGPKVAKYVRVSADTPPCVIYQLMTQHWGLDVPNLLISVTGGAKNFNMMPRLKNIFRRGLVKVAQTTGAWIITGGSHAGVMKQVGEAVRDFSMSSSCKEGEIVTIGIATWGTVYNRGSLICPMIPAGLSHEITQINPATNSKHIQEMPTDAFGDISFAGLGPKVAKYVRVSADTPPCVIYQLMTQHWGLDVPNLLISVTGGAKNFNMMPRLKNIFRRGLVKVAQTTGAWIITGGSHAGVMKQVGEAVRDFSMSSSCKEGEIVTIGIATWGTVYNRGSLICPMIPAGLS